Protein AF-A0A535NMM9-F1 (afdb_monomer)

Secondary structure (DSSP, 8-state):
---EE--SSTTSPBSTT--B---HHHHHHHHHHHHHH-TTSPEEEEEE---SHHHHHHHHHHHTTT--HHHHHHHH-SEEEEEE--EEEEEEETTEEEEEE-TT----HHHHHHHHHTT-EEEEEEEE-S---SS--SSPPTTPPPSS--HHHHHHHHHHHHHH--SSS-EEEEEEETTHHHHHHHHTT--HHHHHHHHHHH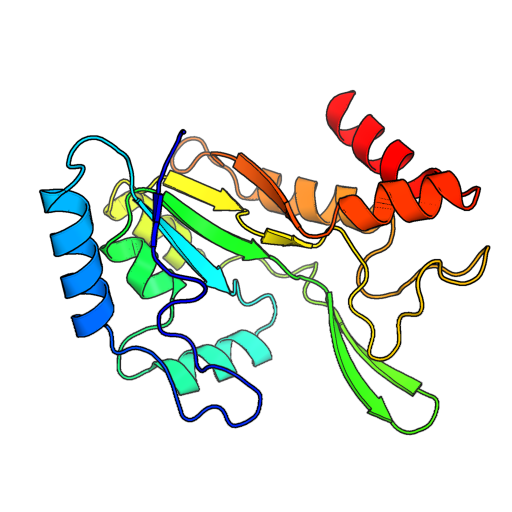-

Nearest PDB structures (foldseek):
  7ljs-assembly1_B  TM=4.467E-01  e=2.452E-01  Sus scrofa
  4jc0-assembly2_B  TM=4.535E-01  e=8.389E-01  Thermotoga maritima
  7m32-assembly2_C  TM=4.173E-01  e=4.685E-01  Sus scrofa
  3ru8-assembly1_X  TM=4.619E-01  e=1.824E+00  unclassified
  3egl-assembly2_B  TM=4.766E-01  e=3.062E+00  Corynebacterium glutamicum ATCC 13032

Radius of gyration: 17.94 Å; Cα contacts (8 Å, |Δi|>4): 343; chains: 1; bounding box: 47×32×52 Å

Structure (mmCIF, N/CA/C/O backbone):
data_AF-A0A535NMM9-F1
#
_entry.id   AF-A0A535NMM9-F1
#
loop_
_atom_site.group_PDB
_atom_site.id
_atom_site.type_symbol
_atom_site.label_atom_id
_atom_site.label_alt_id
_atom_site.label_comp_id
_atom_site.label_asym_id
_atom_site.label_entity_id
_atom_site.label_seq_id
_atom_site.pdbx_PDB_ins_code
_atom_site.Cartn_x
_atom_site.Cartn_y
_atom_site.Cartn_z
_atom_site.occupancy
_atom_site.B_iso_or_equiv
_atom_site.auth_seq_id
_atom_site.auth_comp_id
_atom_site.auth_asym_id
_atom_site.auth_atom_id
_atom_site.pdbx_PDB_model_num
ATOM 1 N N . MET A 1 1 ? 7.017 -12.827 14.470 1.00 59.56 1 MET A N 1
ATOM 2 C CA . MET A 1 1 ? 5.889 -12.348 13.639 1.00 59.56 1 MET A CA 1
ATOM 3 C C . MET A 1 1 ? 5.295 -11.112 14.290 1.00 59.56 1 MET A C 1
ATOM 5 O O . MET A 1 1 ? 5.188 -11.110 15.510 1.00 59.56 1 MET A O 1
ATOM 9 N N . VAL A 1 2 ? 4.970 -10.079 13.506 1.00 87.38 2 VAL A N 1
ATOM 10 C CA . VAL A 1 2 ? 4.556 -8.746 14.003 1.00 87.38 2 VAL A CA 1
ATOM 11 C C . VAL A 1 2 ? 3.041 -8.495 13.951 1.00 87.38 2 VAL A C 1
ATOM 13 O O . VAL A 1 2 ? 2.545 -7.694 14.737 1.00 87.38 2 VAL A O 1
ATOM 16 N N . ALA A 1 3 ? 2.311 -9.196 13.080 1.00 94.44 3 ALA A N 1
ATOM 17 C CA . ALA A 1 3 ? 0.851 -9.184 12.967 1.00 94.44 3 ALA A CA 1
ATOM 18 C C . ALA A 1 3 ? 0.383 -10.436 12.198 1.00 94.44 3 ALA A C 1
ATOM 20 O O . ALA A 1 3 ? 1.201 -11.074 11.528 1.00 94.44 3 ALA A O 1
ATOM 21 N N . TRP A 1 4 ? -0.901 -10.776 12.298 1.00 96.88 4 TRP A N 1
ATOM 22 C CA . TRP A 1 4 ? -1.598 -11.620 11.323 1.00 96.88 4 TRP A CA 1
ATOM 23 C C . TRP A 1 4 ? -2.192 -10.733 10.235 1.00 96.88 4 TRP A C 1
ATOM 25 O O . TRP A 1 4 ? -2.726 -9.682 10.566 1.00 96.88 4 TRP A O 1
ATOM 35 N N . GLN A 1 5 ? -2.127 -11.144 8.972 1.00 96.38 5 GLN A N 1
ATOM 36 C CA . GLN A 1 5 ? -2.977 -10.559 7.938 1.00 96.38 5 GLN A CA 1
ATOM 37 C C . GLN A 1 5 ? -4.249 -11.405 7.838 1.00 96.38 5 GLN A C 1
ATOM 39 O O . GLN A 1 5 ? -4.143 -12.624 7.702 1.00 96.38 5 GLN A O 1
ATOM 44 N N . LEU A 1 6 ? -5.415 -10.769 7.960 1.00 96.12 6 LEU A N 1
ATOM 45 C CA . LEU A 1 6 ? -6.715 -11.407 7.768 1.00 96.12 6 LEU A CA 1
ATOM 46 C C . LEU A 1 6 ? -7.231 -11.058 6.372 1.00 96.12 6 LEU A C 1
ATOM 48 O O . LEU A 1 6 ? -7.544 -9.895 6.112 1.00 96.12 6 LEU A O 1
ATOM 52 N N . GLU A 1 7 ? -7.311 -12.080 5.522 1.00 93.88 7 GLU A N 1
ATOM 53 C CA . GLU A 1 7 ? -7.692 -11.991 4.109 1.00 93.88 7 GLU A CA 1
ATOM 54 C C . GLU A 1 7 ? -6.829 -11.017 3.273 1.00 93.88 7 GLU A C 1
ATOM 56 O O . GLU A 1 7 ? -5.886 -10.381 3.755 1.00 93.88 7 GLU A O 1
ATOM 61 N N . HIS A 1 8 ? -7.097 -10.958 1.969 1.00 91.06 8 HIS A N 1
ATOM 62 C CA . HIS A 1 8 ? -6.517 -9.980 1.045 1.00 91.06 8 HIS A CA 1
ATOM 63 C C . HIS A 1 8 ? -7.657 -9.259 0.321 1.00 91.06 8 HIS A C 1
ATOM 65 O O . HIS A 1 8 ? -8.460 -9.920 -0.336 1.00 91.06 8 HIS A O 1
ATOM 71 N N . GLU A 1 9 ? -7.752 -7.933 0.487 1.00 89.69 9 GLU A N 1
ATOM 72 C CA . GLU A 1 9 ? -8.854 -7.109 -0.049 1.00 89.69 9 GLU A CA 1
ATOM 73 C C . GLU A 1 9 ? -10.242 -7.716 0.263 1.00 89.69 9 GLU A C 1
ATOM 75 O O . GLU A 1 9 ? -11.096 -7.895 -0.607 1.00 89.69 9 GLU A O 1
ATOM 80 N N . ALA A 1 10 ? -10.446 -8.065 1.539 1.00 88.62 10 ALA A N 1
ATOM 81 C CA . ALA A 1 10 ? -11.418 -9.058 2.002 1.00 88.62 10 ALA A CA 1
ATOM 82 C C . ALA A 1 10 ? -12.841 -8.945 1.421 1.00 88.62 10 ALA A C 1
ATOM 84 O O . ALA A 1 10 ? -13.477 -9.959 1.139 1.00 88.62 10 ALA A O 1
ATOM 85 N N . VAL A 1 11 ? -13.371 -7.729 1.258 1.00 91.81 11 VAL A N 1
ATOM 86 C CA . VAL A 1 11 ? -14.765 -7.509 0.823 1.00 91.81 11 VAL A CA 1
ATOM 87 C C . VAL A 1 11 ? -14.877 -6.893 -0.570 1.00 91.81 11 VAL A C 1
ATOM 89 O O . VAL A 1 11 ? -15.996 -6.643 -1.038 1.00 91.81 11 VAL A O 1
ATOM 92 N N . ASP A 1 12 ? -13.752 -6.642 -1.240 1.00 88.62 12 ASP A N 1
ATOM 93 C CA . ASP A 1 12 ? -13.753 -6.116 -2.598 1.00 88.62 12 ASP A CA 1
ATOM 94 C C . ASP A 1 12 ? -14.074 -7.237 -3.616 1.00 88.62 12 ASP A C 1
ATOM 96 O O . ASP A 1 12 ? -13.813 -8.418 -3.373 1.00 88.62 12 ASP A O 1
ATOM 100 N N . PRO A 1 13 ? -14.718 -6.923 -4.758 1.00 82.25 13 PRO A N 1
ATOM 101 C CA . PRO A 1 13 ? -15.084 -7.936 -5.749 1.00 82.25 13 PRO A CA 1
ATOM 102 C C . PRO A 1 13 ? -13.877 -8.648 -6.371 1.00 82.25 13 PRO A C 1
ATOM 104 O O . PRO A 1 13 ? -13.058 -8.016 -7.039 1.00 82.25 13 PRO A O 1
ATOM 107 N N . LEU A 1 14 ? -13.846 -9.979 -6.262 1.00 64.81 14 LEU A N 1
ATOM 108 C CA . LEU A 1 14 ? -12.801 -10.828 -6.830 1.00 64.81 14 LEU A CA 1
ATOM 109 C C . LEU A 1 14 ? -12.939 -10.960 -8.355 1.00 64.81 14 LEU A C 1
ATOM 111 O O . LEU A 1 14 ? -14.017 -11.254 -8.881 1.00 64.81 14 LEU A O 1
ATOM 115 N N . GLY A 1 15 ? -11.811 -10.827 -9.059 1.00 55.97 15 GLY A N 1
ATOM 116 C CA . GLY A 1 15 ? -11.670 -11.177 -10.476 1.00 55.97 15 GLY A CA 1
ATOM 117 C C . GLY A 1 15 ? -12.471 -10.308 -11.455 1.00 55.97 15 GLY A C 1
ATOM 118 O O . GLY A 1 15 ? -13.291 -9.481 -11.077 1.00 55.97 15 GLY A O 1
ATOM 119 N N . PHE A 1 16 ? -12.240 -10.508 -12.757 1.00 47.84 16 PHE A N 1
ATOM 120 C CA . PHE A 1 16 ? -12.873 -9.731 -13.840 1.00 47.84 16 PHE A CA 1
ATOM 121 C C . PHE A 1 16 ? -14.404 -9.904 -13.919 1.00 47.84 16 PHE A C 1
ATOM 123 O O . PHE A 1 16 ? -15.094 -9.051 -14.475 1.00 47.84 16 PHE A O 1
ATOM 130 N N . GLU A 1 17 ? -14.936 -11.000 -13.366 1.00 54.31 17 GLU A N 1
ATOM 131 C CA . GLU A 1 17 ? -16.373 -11.307 -13.340 1.00 54.31 17 GLU A CA 1
ATOM 132 C C . GLU A 1 17 ? -17.124 -10.576 -12.205 1.00 54.31 17 GLU A C 1
ATOM 134 O O . GLU A 1 17 ? -18.355 -10.555 -12.211 1.00 54.31 17 GLU A O 1
ATOM 139 N N . HIS A 1 18 ? -16.396 -9.942 -11.267 1.00 60.62 18 HIS A N 1
ATOM 140 C CA . HIS A 1 18 ? -16.847 -8.941 -10.280 1.00 60.62 18 HIS A CA 1
ATOM 141 C C . HIS A 1 18 ? -18.163 -9.231 -9.523 1.00 60.62 18 HIS A C 1
ATOM 143 O O . HIS A 1 18 ? -18.846 -8.300 -9.092 1.00 60.62 18 HIS A O 1
ATOM 149 N N . SER A 1 19 ? -18.538 -10.498 -9.351 1.00 66.88 19 SER A N 1
ATOM 150 C CA . SER A 1 19 ? -19.810 -10.896 -8.723 1.00 66.88 19 SER A CA 1
ATOM 151 C C . SER A 1 19 ? -19.639 -11.656 -7.408 1.00 66.88 19 SER A C 1
ATOM 153 O O . SER A 1 19 ? -20.608 -11.800 -6.666 1.00 66.88 19 SER A O 1
ATOM 155 N N . TRP A 1 20 ? -18.419 -12.098 -7.093 1.00 77.69 20 TRP A N 1
ATOM 156 C CA . TRP A 1 20 ? -18.103 -12.869 -5.894 1.00 77.69 20 TRP A CA 1
ATOM 157 C C . TRP A 1 20 ? -17.186 -12.046 -4.991 1.00 77.69 20 TRP A C 1
ATOM 159 O O . TRP A 1 20 ? -16.189 -11.490 -5.446 1.00 77.69 20 TRP A O 1
ATOM 169 N N . ARG A 1 21 ? -17.550 -11.950 -3.715 1.00 88.00 21 ARG A N 1
ATOM 170 C CA . ARG A 1 21 ? -16.784 -11.293 -2.649 1.00 88.00 21 ARG A CA 1
ATOM 171 C C . ARG A 1 21 ? -17.194 -11.890 -1.315 1.00 88.00 21 ARG A C 1
ATOM 173 O O . ARG A 1 21 ? -18.299 -12.434 -1.213 1.00 88.00 21 ARG A O 1
ATOM 180 N N . LEU A 1 22 ? -16.345 -11.761 -0.303 1.00 91.50 22 LEU A N 1
ATOM 181 C CA . LEU A 1 22 ? -16.736 -12.146 1.045 1.00 91.50 22 LEU A CA 1
ATOM 182 C C . LEU A 1 22 ? -17.750 -11.136 1.591 1.00 91.50 22 LEU A C 1
ATOM 184 O O . LEU A 1 22 ? -17.718 -9.936 1.293 1.00 91.50 22 LEU A O 1
ATOM 188 N N . GLY A 1 23 ? -18.693 -11.652 2.374 1.00 93.12 23 GLY A N 1
ATOM 189 C CA . GLY A 1 23 ? -19.573 -10.814 3.172 1.00 93.12 23 GLY A CA 1
ATOM 190 C C . GLY A 1 23 ? -18.813 -10.280 4.379 1.00 93.12 23 GLY A C 1
ATOM 191 O O . GLY A 1 23 ? -18.020 -11.003 4.980 1.00 93.12 23 GLY A O 1
ATOM 192 N N . ARG A 1 24 ? -19.091 -9.042 4.775 1.00 95.12 24 ARG A N 1
ATOM 193 C CA . ARG A 1 24 ? -18.531 -8.450 5.994 1.00 95.12 24 ARG A CA 1
ATOM 194 C C . ARG A 1 24 ? -18.718 -9.348 7.226 1.00 95.12 24 ARG A C 1
ATOM 196 O O . ARG A 1 24 ? -17.766 -9.542 7.972 1.00 95.12 24 ARG A O 1
ATOM 203 N N . ASP A 1 25 ? -19.896 -9.949 7.391 1.00 95.94 25 ASP A N 1
ATOM 204 C CA . ASP A 1 25 ? -20.202 -10.845 8.518 1.00 95.94 25 ASP A CA 1
ATOM 205 C C . ASP A 1 25 ? -19.266 -12.066 8.569 1.00 95.94 25 ASP A C 1
ATOM 207 O O . ASP A 1 25 ? -18.915 -12.550 9.646 1.00 95.94 25 ASP A O 1
ATOM 211 N N . PHE A 1 26 ? -18.826 -12.557 7.404 1.00 96.19 26 PHE A N 1
ATOM 212 C CA . PHE A 1 26 ? -17.849 -13.643 7.328 1.00 96.19 26 PHE A CA 1
ATOM 213 C C . PHE A 1 26 ? -16.483 -13.184 7.847 1.00 96.19 26 PHE A C 1
ATOM 215 O O . PHE A 1 26 ? -15.902 -13.857 8.695 1.00 96.19 26 PHE A O 1
ATOM 222 N N . VAL A 1 27 ? -16.013 -12.012 7.408 1.00 96.69 27 VAL A N 1
ATOM 223 C CA . VAL A 1 27 ? -14.742 -11.419 7.863 1.00 96.69 27 VAL A CA 1
ATOM 224 C C . VAL A 1 27 ? -14.771 -11.141 9.371 1.00 96.69 27 VAL A C 1
ATOM 226 O O . VAL A 1 27 ? -13.793 -11.388 10.073 1.00 96.69 27 VAL A O 1
ATOM 229 N N . GLU A 1 28 ? -15.904 -10.681 9.906 1.00 97.69 28 GLU A N 1
ATOM 230 C CA . GLU A 1 28 ? -16.090 -10.492 11.351 1.00 97.69 28 GLU A CA 1
ATOM 231 C C . GLU A 1 28 ? -16.025 -11.822 12.121 1.00 97.69 28 GLU A C 1
ATOM 233 O O . GLU A 1 28 ? -15.370 -11.900 13.163 1.00 97.69 28 GLU A O 1
ATOM 238 N N . SER A 1 29 ? -16.645 -12.884 11.594 1.00 98.12 29 SER A N 1
ATOM 239 C CA . SER A 1 29 ? -16.581 -14.230 12.179 1.00 98.12 29 SER A CA 1
ATOM 240 C C . SER A 1 29 ? -15.166 -14.815 12.146 1.00 98.12 29 SER A C 1
ATOM 242 O O . SER A 1 29 ? -14.735 -15.472 13.099 1.00 98.12 29 SER A O 1
ATOM 244 N N . GLU A 1 30 ? -14.434 -14.595 11.058 1.00 97.88 30 GLU A N 1
ATOM 245 C CA . GLU A 1 30 ? -13.054 -15.049 10.923 1.00 97.88 30 GLU A CA 1
ATOM 246 C C . GLU A 1 30 ? -12.136 -14.297 11.894 1.00 97.88 30 GLU A C 1
ATOM 248 O O . GLU A 1 30 ? -11.358 -14.916 12.621 1.00 97.88 30 GLU A O 1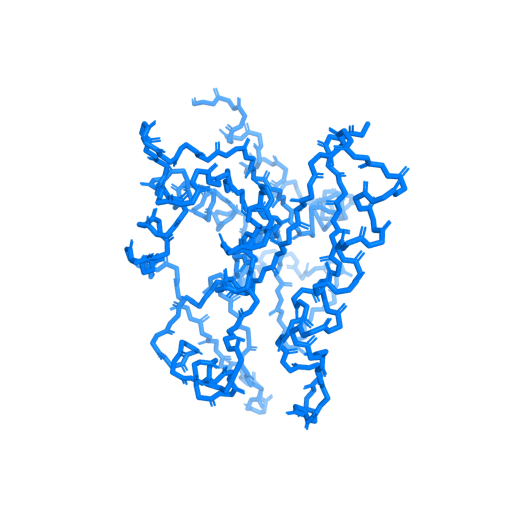
ATOM 253 N N . LEU A 1 31 ? -12.300 -12.975 12.003 1.00 97.94 31 LEU A N 1
ATOM 254 C CA . LEU A 1 31 ? -11.583 -12.155 12.975 1.00 97.94 31 LEU A CA 1
ATOM 255 C C . LEU A 1 31 ? -11.841 -12.614 14.412 1.00 97.94 31 LEU A C 1
ATOM 257 O O . LEU A 1 31 ? -10.904 -12.684 15.208 1.00 97.94 31 LEU A O 1
ATOM 261 N N . ALA A 1 32 ? -13.097 -12.907 14.757 1.00 98.12 32 ALA A N 1
ATOM 262 C CA . ALA A 1 32 ? -13.451 -13.420 16.077 1.00 98.12 32 ALA A CA 1
ATOM 263 C C . ALA A 1 32 ? -12.724 -14.742 16.358 1.00 98.12 32 ALA A C 1
ATOM 265 O O . ALA A 1 32 ? -12.058 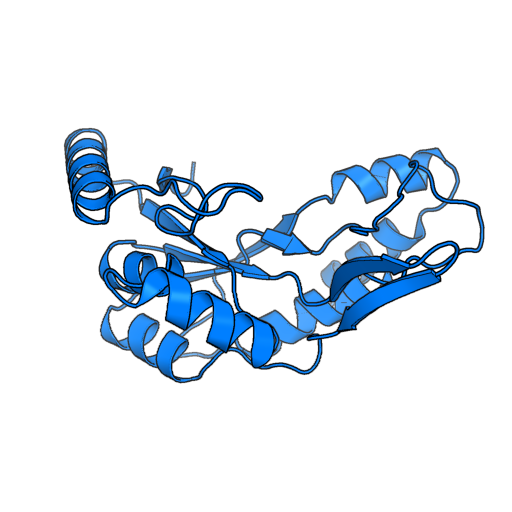-14.875 17.381 1.00 98.12 32 ALA A O 1
ATOM 266 N N . THR A 1 33 ? -12.749 -15.666 15.395 1.00 98.12 33 THR A N 1
ATOM 267 C CA . THR A 1 33 ? -12.055 -16.959 15.497 1.00 98.12 33 THR A CA 1
ATOM 268 C C . THR A 1 33 ? -10.543 -16.780 15.662 1.00 98.12 33 THR A C 1
ATOM 270 O O . THR A 1 33 ? -9.920 -17.432 16.503 1.00 98.12 33 THR A O 1
ATOM 273 N N . LEU A 1 34 ? -9.940 -15.871 14.891 1.00 97.19 34 LEU A N 1
ATOM 274 C CA . LEU A 1 34 ? -8.518 -15.559 14.983 1.00 97.19 34 LEU A CA 1
ATOM 275 C C . LEU A 1 34 ? -8.158 -14.988 16.360 1.00 97.19 34 LEU A C 1
ATOM 277 O O . LEU A 1 34 ? -7.163 -15.406 16.950 1.00 97.19 34 LEU A O 1
ATOM 281 N N . ARG A 1 35 ? -8.973 -14.069 16.891 1.00 97.38 35 ARG A N 1
ATOM 282 C CA . ARG A 1 35 ? -8.771 -13.468 18.219 1.00 97.38 35 ARG A CA 1
ATOM 283 C C . ARG A 1 35 ? -8.951 -14.471 19.353 1.00 97.38 35 ARG A C 1
ATOM 285 O O . ARG A 1 35 ? -8.229 -14.375 20.340 1.00 97.38 35 ARG A O 1
ATOM 292 N N . ASP A 1 36 ? -9.841 -15.446 19.205 1.00 98.00 36 ASP A N 1
ATOM 293 C CA . ASP A 1 36 ? -9.984 -16.537 20.174 1.00 98.00 36 ASP A CA 1
ATOM 294 C C . ASP A 1 36 ? -8.742 -17.443 20.189 1.00 98.00 36 ASP A C 1
ATOM 296 O O . ASP A 1 36 ? -8.318 -17.918 21.243 1.00 98.00 36 ASP A O 1
ATOM 300 N N . CYS A 1 37 ? -8.128 -17.658 19.022 1.00 97.44 37 CYS A N 1
ATOM 301 C CA . CYS A 1 37 ? -6.946 -18.507 18.877 1.00 97.44 37 CYS A CA 1
ATOM 302 C C . CYS A 1 37 ? -5.633 -17.801 19.265 1.00 97.44 37 CYS A C 1
ATOM 304 O O . CYS A 1 37 ? -4.726 -18.437 19.805 1.00 97.44 37 CYS A O 1
ATOM 306 N N . ASP A 1 38 ? -5.504 -16.503 18.983 1.00 97.06 38 ASP A N 1
ATOM 307 C CA . ASP A 1 38 ? -4.322 -15.690 19.289 1.00 97.06 38 ASP A CA 1
ATOM 308 C C . ASP A 1 38 ? -4.730 -14.254 19.674 1.00 97.06 38 ASP A C 1
ATOM 310 O O . ASP A 1 38 ? -4.627 -13.331 18.862 1.00 97.06 38 ASP A O 1
ATOM 314 N N . PRO A 1 39 ? -5.163 -14.028 20.928 1.00 95.06 39 PRO A N 1
ATOM 315 C CA . PRO A 1 39 ? -5.701 -12.736 21.367 1.00 95.06 39 PRO A CA 1
ATOM 316 C C . PRO A 1 39 ? -4.642 -11.633 21.475 1.00 95.06 39 PRO A C 1
ATOM 318 O O . PRO A 1 39 ? -4.971 -10.465 21.675 1.00 95.06 39 PRO A O 1
ATOM 321 N N . SER A 1 40 ? -3.359 -11.997 21.417 1.00 94.81 40 SER A N 1
ATOM 322 C CA . SER A 1 40 ? -2.248 -11.086 21.699 1.00 94.81 40 SER A CA 1
ATOM 323 C C . SER A 1 40 ? -1.652 -10.445 20.450 1.00 94.81 40 SER A C 1
ATOM 325 O O . SER A 1 40 ? -1.068 -9.360 20.531 1.00 94.81 40 SER A O 1
ATOM 327 N N . ARG A 1 41 ? -1.750 -11.119 19.297 1.00 96.19 41 ARG A N 1
ATOM 328 C CA . ARG A 1 41 ? -1.120 -10.658 18.062 1.00 96.19 41 ARG A CA 1
ATOM 329 C C . ARG A 1 41 ? -2.047 -9.680 17.331 1.00 96.19 41 ARG A C 1
ATOM 331 O O . ARG A 1 41 ? -3.202 -10.023 17.098 1.00 96.19 41 ARG A O 1
ATOM 338 N N . PRO A 1 42 ? -1.550 -8.498 16.912 1.00 96.88 42 PRO A N 1
ATOM 339 C CA . PRO A 1 42 ? -2.346 -7.563 16.124 1.00 96.88 42 PRO A CA 1
ATOM 340 C C . PRO A 1 42 ? -2.830 -8.185 14.817 1.00 96.88 42 PRO A C 1
ATOM 342 O O . PRO A 1 42 ? -2.093 -8.950 14.187 1.00 96.88 42 PRO A O 1
ATOM 345 N N . VAL A 1 43 ? -4.017 -7.781 14.380 1.00 97.94 43 VAL A N 1
ATOM 346 C CA . VAL A 1 43 ? -4.572 -8.152 13.079 1.00 97.94 43 VAL A CA 1
ATOM 347 C C . VAL A 1 43 ? -4.461 -6.978 12.112 1.00 97.94 43 VAL A C 1
ATOM 349 O O . VAL A 1 43 ? -4.848 -5.850 12.421 1.00 97.94 43 VAL A O 1
ATOM 352 N N . MET A 1 44 ? -3.908 -7.250 10.937 1.00 97.81 44 MET A N 1
ATOM 353 C CA . MET A 1 44 ? -3.837 -6.353 9.798 1.00 97.81 44 MET A CA 1
ATOM 354 C C . MET A 1 44 ? -4.880 -6.777 8.766 1.00 97.81 44 MET A C 1
ATOM 356 O O . MET A 1 44 ? -5.033 -7.967 8.502 1.00 97.81 44 MET A O 1
ATOM 360 N N . MET A 1 45 ? -5.587 -5.810 8.194 1.00 98.12 45 MET A N 1
ATOM 361 C CA . MET A 1 45 ? -6.430 -6.012 7.013 1.00 98.12 45 MET A CA 1
ATOM 362 C C . MET A 1 45 ? -6.041 -4.968 5.977 1.00 98.12 45 MET A C 1
ATOM 364 O O . MET A 1 45 ? -5.816 -3.808 6.343 1.00 98.12 45 MET A O 1
ATOM 368 N N . ASN A 1 46 ? -5.956 -5.368 4.713 1.00 97.19 46 ASN A N 1
ATOM 369 C CA . ASN A 1 46 ? -5.594 -4.485 3.613 1.00 97.19 46 ASN A CA 1
ATOM 370 C C . ASN A 1 46 ? -6.769 -4.205 2.670 1.00 97.19 46 ASN A C 1
ATOM 372 O O . ASN A 1 46 ? -7.801 -4.878 2.696 1.00 97.19 46 ASN A O 1
ATOM 376 N N . GLY A 1 47 ? -6.602 -3.171 1.854 1.00 94.69 47 GLY A N 1
ATOM 377 C CA . GLY A 1 47 ? -7.537 -2.831 0.799 1.00 94.69 47 GLY A CA 1
ATOM 378 C C . GLY A 1 47 ? -6.931 -1.878 -0.220 1.00 94.69 47 GLY A C 1
ATOM 379 O O . GLY A 1 47 ? -6.030 -1.084 0.090 1.00 94.69 47 GLY A O 1
ATOM 380 N N . PHE A 1 48 ? -7.503 -1.905 -1.422 1.00 92.25 48 PHE A N 1
ATOM 381 C CA . PHE A 1 48 ? -7.093 -1.036 -2.511 1.00 92.25 48 PHE A CA 1
ATOM 382 C C . PHE A 1 48 ? -7.311 0.440 -2.173 1.00 92.25 48 PHE A C 1
ATOM 384 O O . PHE A 1 48 ? -8.439 0.873 -1.914 1.00 92.25 48 PHE A O 1
ATOM 391 N N . LEU A 1 49 ? -6.238 1.236 -2.232 1.00 93.06 49 LEU A N 1
ATOM 392 C CA . LEU A 1 49 ? -6.308 2.688 -2.100 1.00 93.06 49 LEU A CA 1
ATOM 393 C C . LEU A 1 49 ? -6.632 3.317 -3.467 1.00 93.06 49 LEU A C 1
ATOM 395 O O . LEU A 1 49 ? -5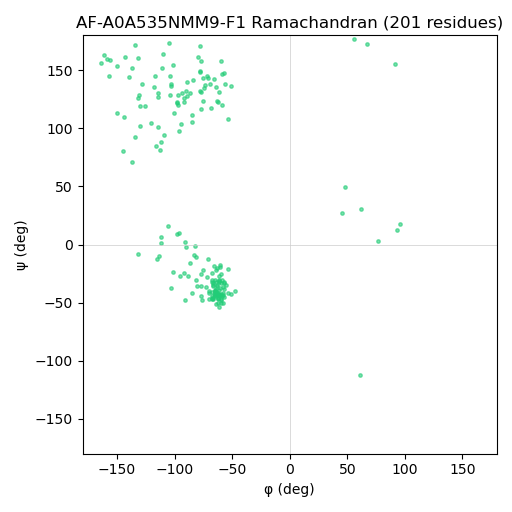.773 3.328 -4.354 1.00 93.06 49 LEU A O 1
ATOM 399 N N . PRO A 1 50 ? -7.823 3.912 -3.667 1.00 87.88 50 PRO A N 1
ATOM 400 C CA . PRO A 1 50 ? -8.168 4.507 -4.949 1.00 87.88 50 PRO A CA 1
ATOM 401 C C . PRO A 1 50 ? -7.318 5.751 -5.238 1.00 87.88 50 PRO A C 1
ATOM 403 O O . PRO A 1 50 ? -7.415 6.774 -4.561 1.00 87.88 50 PRO A O 1
ATOM 406 N N . THR A 1 51 ? -6.520 5.689 -6.304 1.00 86.56 51 THR A N 1
ATOM 407 C CA . THR A 1 51 ? -5.615 6.768 -6.744 1.00 86.56 51 THR A CA 1
ATOM 408 C C . THR A 1 51 ? -6.195 7.627 -7.874 1.00 86.56 51 THR A C 1
ATOM 410 O O . THR A 1 51 ? -5.514 8.468 -8.450 1.00 86.56 51 THR A O 1
ATOM 413 N N . SER A 1 52 ? -7.477 7.464 -8.212 1.00 81.06 52 SER A N 1
ATOM 414 C CA . SER A 1 52 ? -8.182 8.356 -9.141 1.00 81.06 52 SER A CA 1
ATOM 415 C C . SER A 1 52 ? -9.669 8.435 -8.815 1.00 81.06 52 SER A C 1
ATOM 417 O O . SER A 1 52 ? -10.247 7.481 -8.294 1.00 81.06 52 SER A O 1
ATOM 419 N N . SER A 1 53 ? -10.320 9.546 -9.175 1.00 80.44 53 SER A N 1
ATOM 420 C CA . SER A 1 53 ? -11.758 9.733 -8.935 1.00 80.44 53 SER A CA 1
ATOM 421 C C . SER A 1 53 ? -12.625 8.693 -9.649 1.00 80.44 53 SER A C 1
ATOM 423 O O . SER A 1 53 ? -13.668 8.310 -9.131 1.00 80.44 53 SER A O 1
ATOM 425 N N . LEU A 1 54 ? -12.195 8.208 -10.820 1.00 79.56 54 LEU A N 1
ATOM 426 C CA . LEU A 1 54 ? -12.901 7.150 -11.549 1.00 79.56 54 LEU A CA 1
ATOM 427 C C . LEU A 1 54 ? -12.833 5.815 -10.805 1.00 79.56 54 LEU A C 1
ATOM 429 O O . LEU A 1 54 ? -13.854 5.145 -10.655 1.00 79.56 54 LEU A O 1
ATOM 433 N N . VAL A 1 55 ? -11.644 5.448 -10.318 1.00 80.81 55 VAL A N 1
ATOM 434 C CA . VAL A 1 55 ? -11.457 4.218 -9.539 1.00 80.81 55 VAL A CA 1
ATOM 435 C C . VAL A 1 55 ? -12.220 4.309 -8.223 1.00 80.81 55 VAL A C 1
ATOM 437 O O . VAL A 1 55 ? -12.952 3.382 -7.896 1.00 80.81 55 VAL A O 1
ATOM 440 N N . GLN A 1 56 ? -12.152 5.453 -7.538 1.00 84.69 56 GLN A N 1
ATOM 441 C CA . GLN A 1 56 ? -12.908 5.697 -6.314 1.00 84.69 56 GLN A CA 1
ATOM 442 C C . GLN A 1 56 ? -14.417 5.550 -6.538 1.00 84.69 56 GLN A C 1
ATOM 444 O O . GLN A 1 56 ? -15.071 4.811 -5.812 1.00 84.69 56 GLN A O 1
ATOM 449 N N . LEU A 1 57 ? -14.974 6.202 -7.565 1.00 85.50 57 LEU A N 1
ATOM 450 C CA . LEU A 1 57 ? -16.403 6.114 -7.876 1.00 85.50 57 LEU A CA 1
ATOM 451 C C . LEU A 1 57 ? -16.824 4.673 -8.194 1.00 85.50 57 LEU A C 1
ATOM 453 O O . LEU A 1 57 ? -17.863 4.214 -7.719 1.00 85.50 57 LEU A O 1
ATOM 457 N N . SER A 1 58 ? -16.018 3.960 -8.983 1.00 84.19 58 SER A N 1
ATOM 458 C CA . SER A 1 58 ? -16.268 2.558 -9.321 1.00 84.19 58 SER A CA 1
ATOM 459 C C . SER A 1 58 ? -16.241 1.665 -8.080 1.00 84.19 58 SER A C 1
ATOM 461 O O . SER A 1 58 ? -17.148 0.852 -7.902 1.00 84.19 58 SER A O 1
ATOM 463 N N . GLN A 1 59 ? -15.234 1.822 -7.217 1.00 85.62 59 GLN A N 1
ATOM 464 C CA . GLN A 1 59 ? -15.104 1.070 -5.969 1.00 85.62 59 GLN A CA 1
ATOM 465 C C . GLN A 1 59 ? -16.297 1.353 -5.056 1.00 85.62 59 GLN A C 1
ATOM 467 O O . GLN A 1 59 ? -17.037 0.429 -4.734 1.00 85.62 59 GLN A O 1
ATOM 472 N N . SER A 1 60 ? -16.581 2.629 -4.767 1.00 86.31 60 SER A N 1
ATOM 473 C CA . SER A 1 60 ? -17.709 3.030 -3.922 1.00 86.31 60 SER A CA 1
ATOM 474 C C . SER A 1 60 ? -19.052 2.526 -4.446 1.00 86.31 60 SER A C 1
ATOM 476 O O . SER A 1 60 ? -19.899 2.124 -3.658 1.00 86.31 60 SER A O 1
ATOM 478 N N . TRP A 1 61 ? -19.275 2.512 -5.765 1.00 86.44 61 TRP A N 1
ATOM 479 C CA . TRP A 1 61 ? -20.504 1.954 -6.335 1.00 86.44 61 TRP A CA 1
ATOM 480 C C . TRP A 1 61 ? -20.625 0.445 -6.097 1.00 86.44 61 TRP A C 1
ATOM 482 O O . TRP A 1 61 ? -21.703 -0.041 -5.750 1.00 86.44 61 TRP A O 1
ATOM 492 N N . ARG A 1 62 ? -19.527 -0.292 -6.292 1.00 85.62 62 ARG A N 1
ATOM 493 C CA . ARG A 1 62 ? -19.486 -1.756 -6.170 1.00 85.62 62 ARG A CA 1
ATOM 494 C C . ARG A 1 62 ? -19.592 -2.234 -4.727 1.00 85.62 62 ARG A C 1
ATOM 496 O O . ARG A 1 62 ? -20.087 -3.331 -4.502 1.00 85.62 62 ARG A O 1
ATOM 503 N N . THR A 1 63 ? -19.154 -1.421 -3.773 1.00 88.12 63 THR A N 1
ATOM 504 C CA . THR A 1 63 ? -19.089 -1.791 -2.355 1.00 88.12 63 THR A CA 1
ATOM 505 C C . THR A 1 63 ? -20.087 -1.032 -1.480 1.00 88.12 63 THR A C 1
ATOM 507 O O . THR A 1 63 ? -20.090 -1.204 -0.265 1.00 88.12 63 THR A O 1
ATOM 510 N N . ARG A 1 64 ? -20.984 -0.227 -2.072 1.00 88.00 64 ARG A N 1
ATOM 511 C CA . ARG A 1 64 ? -21.937 0.656 -1.363 1.00 88.00 64 ARG A CA 1
ATOM 512 C C . ARG A 1 64 ? -22.822 -0.013 -0.310 1.00 88.00 64 ARG A C 1
ATOM 514 O O . ARG A 1 64 ? -23.429 0.683 0.493 1.00 88.00 64 ARG A O 1
ATOM 521 N N . ASP A 1 65 ? -22.995 -1.323 -0.381 1.00 89.19 65 ASP A N 1
ATOM 522 C CA . ASP A 1 65 ? -23.908 -2.078 0.467 1.00 89.19 65 ASP A CA 1
ATOM 523 C C . ASP A 1 65 ? -23.259 -2.622 1.749 1.00 89.19 65 ASP A C 1
ATOM 525 O O . ASP A 1 65 ? -23.974 -2.798 2.730 1.00 89.19 65 ASP A O 1
ATOM 529 N N . GLN A 1 66 ? -21.935 -2.831 1.773 1.00 90.75 66 GLN A N 1
ATOM 530 C CA . GLN A 1 66 ? -21.208 -3.297 2.970 1.00 90.75 66 GLN A CA 1
ATOM 531 C C . GLN A 1 66 ? -19.937 -2.496 3.318 1.00 90.75 66 GLN A C 1
ATOM 533 O O . GLN A 1 66 ? -19.376 -2.680 4.399 1.00 90.75 66 GLN A O 1
ATOM 538 N N . GLY A 1 67 ? -19.516 -1.575 2.446 1.00 91.19 67 GLY A N 1
ATOM 539 C CA . GLY A 1 67 ? -18.229 -0.877 2.510 1.00 91.19 67 GLY A CA 1
ATOM 540 C C . GLY A 1 67 ? -17.134 -1.596 1.713 1.00 91.19 67 GLY A C 1
ATOM 541 O O . GLY A 1 67 ? -17.229 -2.797 1.465 1.00 91.19 67 GLY A O 1
ATOM 542 N N . ASP A 1 68 ? -16.117 -0.847 1.275 1.00 92.81 68 ASP A N 1
ATOM 543 C CA . ASP A 1 68 ? -14.891 -1.419 0.696 1.00 92.81 68 ASP A CA 1
ATOM 544 C C . ASP A 1 68 ? -13.953 -1.967 1.783 1.00 92.81 68 ASP A C 1
ATOM 546 O O . ASP A 1 68 ? -14.168 -1.758 2.984 1.00 92.81 68 ASP A O 1
ATOM 550 N N . SER A 1 69 ? -12.902 -2.675 1.365 1.00 94.75 69 SER A N 1
ATOM 551 C CA . SER A 1 69 ? -11.972 -3.321 2.299 1.00 94.75 69 SER A CA 1
ATOM 552 C C . SER A 1 69 ? -11.256 -2.334 3.216 1.00 94.75 69 SER A C 1
ATOM 554 O O . SER A 1 69 ? -11.022 -2.658 4.378 1.00 94.75 69 SER A O 1
ATOM 556 N N . LEU A 1 70 ? -10.981 -1.104 2.767 1.00 95.00 70 LEU A N 1
ATOM 557 C CA . LEU A 1 70 ? -10.381 -0.075 3.623 1.00 95.00 70 LEU A CA 1
ATOM 558 C C . LEU A 1 70 ? -11.357 0.425 4.693 1.00 95.00 70 LEU A C 1
ATOM 560 O O . LEU A 1 70 ? -10.958 0.621 5.844 1.00 95.00 70 LEU A O 1
ATOM 564 N N . ALA A 1 71 ? -12.633 0.605 4.347 1.00 93.94 71 ALA A N 1
ATOM 565 C CA . ALA A 1 71 ? -13.672 0.977 5.300 1.00 93.94 71 ALA A CA 1
ATOM 566 C C . ALA A 1 71 ? -13.896 -0.120 6.353 1.00 93.94 71 ALA A C 1
ATOM 568 O O . ALA A 1 71 ? -14.026 0.187 7.541 1.00 93.94 71 ALA A O 1
ATOM 569 N N . VAL A 1 72 ? -13.901 -1.390 5.939 1.00 95.25 72 VAL A N 1
ATOM 570 C CA . VAL A 1 72 ? -14.006 -2.539 6.853 1.00 95.25 72 VAL A CA 1
ATOM 571 C C . VAL A 1 72 ? -12.762 -2.645 7.740 1.00 95.25 72 VAL A C 1
ATOM 573 O O . VAL A 1 72 ? -12.886 -2.735 8.964 1.00 95.25 72 VAL A O 1
ATOM 576 N N . ALA A 1 73 ? -11.563 -2.537 7.165 1.00 96.69 73 ALA A N 1
ATOM 577 C CA . ALA A 1 73 ? -10.304 -2.584 7.901 1.00 96.69 73 ALA A CA 1
ATOM 578 C C . ALA A 1 73 ? -10.203 -1.474 8.959 1.00 96.69 73 ALA A C 1
ATOM 580 O O . ALA A 1 73 ? -9.818 -1.747 10.095 1.00 96.69 73 ALA A O 1
ATOM 581 N N . ALA A 1 74 ? -10.605 -0.239 8.634 1.00 95.38 74 ALA A N 1
ATOM 582 C CA . ALA A 1 74 ? -10.603 0.876 9.585 1.00 95.38 74 ALA A CA 1
ATOM 583 C C . ALA A 1 74 ? -11.467 0.605 10.831 1.00 95.38 74 ALA A C 1
ATOM 585 O O . ALA A 1 74 ? -11.146 1.075 11.927 1.00 95.38 74 ALA A O 1
ATOM 586 N N . GLN A 1 75 ? -12.534 -0.182 10.680 1.00 95.12 75 GLN A N 1
ATOM 587 C CA . GLN A 1 75 ? -13.429 -0.540 11.777 1.00 95.12 75 GLN A CA 1
ATOM 588 C C . GLN A 1 75 ? -12.920 -1.743 12.575 1.00 95.12 75 GLN A C 1
ATOM 590 O O . GLN A 1 75 ? -12.995 -1.727 13.805 1.00 95.12 75 GLN A O 1
ATOM 595 N N . LEU A 1 76 ? -12.392 -2.769 11.903 1.00 96.19 76 LEU A N 1
ATOM 596 C CA . LEU A 1 76 ? -12.157 -4.084 12.509 1.00 96.19 76 LEU A CA 1
ATOM 597 C C . LEU A 1 76 ? -10.695 -4.370 12.880 1.00 96.19 76 LEU A C 1
ATOM 599 O O . LEU A 1 76 ? -10.441 -5.006 13.912 1.00 96.19 76 LEU A O 1
ATOM 603 N N . ALA A 1 77 ? -9.747 -3.920 12.056 1.00 97.12 77 ALA A N 1
ATOM 604 C CA . ALA A 1 77 ? -8.335 -4.268 12.173 1.00 97.12 77 ALA A CA 1
ATOM 605 C C . ALA A 1 77 ? -7.614 -3.445 13.248 1.00 97.12 77 ALA A C 1
ATOM 607 O O . ALA A 1 77 ? -8.060 -2.372 13.641 1.00 97.12 77 ALA A O 1
ATOM 608 N N . ASP A 1 78 ? -6.454 -3.917 13.697 1.00 97.44 78 ASP A N 1
ATOM 609 C CA . ASP A 1 78 ? -5.530 -3.144 14.536 1.00 97.44 78 ASP A CA 1
ATOM 610 C C . ASP A 1 78 ? -4.551 -2.318 13.682 1.00 97.44 78 ASP A C 1
ATOM 612 O O . ASP A 1 78 ? -4.044 -1.273 14.113 1.00 97.44 78 ASP A O 1
ATOM 616 N N . ILE A 1 79 ? -4.280 -2.799 12.464 1.00 97.88 79 ILE A N 1
ATOM 617 C CA . ILE A 1 79 ? -3.449 -2.153 11.448 1.00 97.88 79 ILE A CA 1
ATOM 618 C C . ILE A 1 79 ? -4.209 -2.159 10.119 1.00 97.88 79 ILE A C 1
ATOM 620 O O . ILE A 1 79 ? -4.641 -3.210 9.659 1.00 97.88 79 ILE A O 1
ATOM 624 N N . VAL A 1 80 ? -4.332 -1.003 9.475 1.00 98.06 80 VAL A N 1
ATOM 625 C CA . VAL A 1 80 ? -4.906 -0.901 8.128 1.00 98.06 80 VAL A CA 1
ATOM 626 C C . VAL A 1 80 ? -3.786 -0.870 7.093 1.00 98.06 80 VAL A C 1
ATOM 628 O O . VAL A 1 80 ? -2.918 0.006 7.131 1.00 98.06 80 VAL A O 1
ATOM 631 N N . GLY A 1 81 ? -3.785 -1.846 6.191 1.00 97.62 81 GLY A N 1
ATOM 632 C CA . GLY A 1 81 ? -2.872 -1.937 5.059 1.00 97.62 81 GLY A CA 1
ATOM 633 C C . GLY A 1 81 ? -3.433 -1.222 3.835 1.00 97.62 81 GLY A C 1
ATOM 634 O O . GLY A 1 81 ? -4.564 -1.467 3.434 1.00 97.62 81 GLY A O 1
ATOM 635 N N . PHE A 1 82 ? -2.658 -0.323 3.241 1.00 97.19 82 PHE A N 1
ATOM 636 C CA . PHE A 1 82 ? -3.006 0.284 1.961 1.00 97.19 82 PHE A CA 1
ATOM 637 C C . PHE A 1 82 ? -2.289 -0.444 0.837 1.00 97.19 82 PHE A C 1
ATOM 639 O O . PHE A 1 82 ? -1.056 -0.547 0.865 1.00 97.19 82 PHE A O 1
ATOM 646 N N . ASP A 1 83 ? -3.056 -0.840 -0.169 1.00 95.56 83 ASP A N 1
ATOM 647 C CA . ASP A 1 83 ? -2.520 -1.335 -1.427 1.00 95.56 83 ASP A CA 1
ATOM 648 C C . ASP A 1 83 ? -2.452 -0.148 -2.387 1.00 95.56 83 ASP A C 1
ATOM 650 O O . ASP A 1 83 ? -3.458 0.394 -2.856 1.00 95.56 83 ASP A O 1
ATOM 654 N N . TYR A 1 84 ? -1.237 0.361 -2.571 1.00 95.38 84 TYR A N 1
ATOM 655 C CA . TYR A 1 84 ? -0.950 1.624 -3.227 1.00 95.38 84 TYR A CA 1
ATOM 656 C C . TYR A 1 84 ? -0.289 1.401 -4.586 1.00 95.38 84 TYR A C 1
ATOM 658 O O . TYR A 1 84 ? 0.937 1.325 -4.727 1.00 95.38 84 TYR A O 1
ATOM 666 N N . TYR A 1 85 ? -1.148 1.392 -5.605 1.00 93.06 85 TYR A N 1
ATOM 667 C CA . TYR A 1 85 ? -0.785 1.273 -7.014 1.00 93.06 85 TYR A CA 1
ATOM 668 C C . TYR A 1 85 ? -1.176 2.544 -7.776 1.00 93.06 85 TYR A C 1
ATOM 670 O O . TYR A 1 85 ? -2.267 2.622 -8.353 1.00 93.06 85 TYR A O 1
ATOM 678 N N . PRO A 1 86 ? -0.328 3.589 -7.776 1.00 92.69 86 PRO A N 1
ATOM 679 C CA . PRO A 1 86 ? -0.656 4.856 -8.418 1.00 92.69 86 PRO A CA 1
ATOM 680 C C . PRO A 1 86 ? -0.740 4.766 -9.937 1.00 92.69 86 PRO A C 1
ATOM 682 O O . PRO A 1 86 ? -1.418 5.594 -10.536 1.00 92.69 86 PRO A O 1
ATOM 685 N N . ARG A 1 87 ? -0.079 3.801 -10.584 1.00 92.00 87 ARG A N 1
ATOM 686 C CA . ARG A 1 87 ? -0.072 3.716 -12.048 1.00 92.00 87 ARG A CA 1
ATOM 687 C C . ARG A 1 87 ? -0.381 2.303 -12.510 1.00 92.00 87 ARG A C 1
ATOM 689 O O . ARG A 1 87 ? 0.307 1.365 -12.130 1.00 92.00 87 ARG A O 1
ATOM 696 N N . ASN A 1 88 ? -1.381 2.153 -13.373 1.00 87.25 88 ASN A N 1
ATOM 697 C CA . ASN A 1 88 ? -1.842 0.841 -13.833 1.00 87.25 88 ASN A CA 1
ATOM 698 C C . ASN A 1 88 ? -2.159 0.861 -15.326 1.00 87.25 88 ASN A C 1
ATOM 700 O O . ASN A 1 88 ? -2.682 1.847 -15.852 1.00 87.25 88 ASN A O 1
ATOM 704 N N . ALA A 1 89 ? -1.875 -0.241 -16.015 1.00 84.94 89 ALA A N 1
ATOM 705 C CA . ALA A 1 89 ? -2.339 -0.432 -17.379 1.00 84.94 89 ALA A CA 1
ATOM 706 C C . ALA A 1 89 ? -3.836 -0.782 -17.371 1.00 84.94 89 ALA A C 1
ATOM 708 O O . ALA A 1 89 ? -4.248 -1.747 -16.737 1.00 84.94 89 ALA A O 1
ATOM 709 N N . LEU A 1 90 ? -4.654 0.005 -18.072 1.00 79.75 90 LEU A N 1
ATOM 710 C CA . LEU A 1 90 ? -6.109 -0.175 -18.097 1.00 79.75 90 LEU A CA 1
ATOM 711 C C . LEU A 1 90 ? -6.557 -1.095 -19.231 1.00 79.75 90 LEU A C 1
ATOM 713 O O . LEU A 1 90 ? -7.387 -1.979 -19.041 1.00 79.75 90 LEU A O 1
ATOM 717 N N . LEU A 1 91 ? -6.052 -0.845 -20.441 1.00 79.00 91 LEU A N 1
ATOM 718 C CA . LEU A 1 91 ? -6.522 -1.516 -21.648 1.00 79.00 91 LEU A CA 1
ATOM 719 C C . LEU A 1 91 ? -5.447 -1.492 -22.732 1.00 79.00 91 LEU A C 1
ATOM 721 O O . LEU A 1 91 ? -4.741 -0.498 -22.907 1.00 79.00 91 LEU A O 1
ATOM 725 N N . ARG A 1 92 ? -5.373 -2.560 -23.526 1.00 79.62 92 ARG A N 1
ATOM 726 C CA . ARG A 1 92 ? -4.596 -2.595 -24.766 1.00 79.62 92 ARG A CA 1
ATOM 727 C C . ARG A 1 92 ? -5.503 -2.333 -25.972 1.00 79.62 92 ARG A C 1
ATOM 729 O O . ARG A 1 92 ? -6.455 -3.067 -26.209 1.00 79.62 92 ARG A O 1
ATOM 736 N N . LEU A 1 93 ? -5.177 -1.307 -26.757 1.00 81.69 93 LEU A N 1
ATOM 737 C CA . LEU A 1 93 ? -5.843 -0.927 -28.005 1.00 81.69 93 LEU A CA 1
ATOM 738 C C . LEU A 1 93 ? -4.893 -1.175 -29.183 1.00 81.69 93 LEU A C 1
ATOM 740 O O . LEU A 1 93 ? -4.106 -0.311 -29.580 1.00 81.69 93 LEU A O 1
ATOM 744 N N . GLY A 1 94 ? -4.932 -2.395 -29.721 1.00 81.75 94 GLY A N 1
ATOM 745 C CA . GLY A 1 94 ? -4.014 -2.841 -30.770 1.00 81.75 94 GLY A CA 1
ATOM 746 C C . GLY A 1 94 ? -2.552 -2.809 -30.302 1.00 81.75 94 GLY A C 1
ATOM 747 O O . GLY A 1 94 ? -2.146 -3.579 -29.427 1.00 81.75 94 GLY A O 1
ATOM 748 N N . ALA A 1 95 ? -1.755 -1.913 -30.892 1.00 79.69 95 ALA A N 1
ATOM 749 C CA . ALA A 1 95 ? -0.340 -1.719 -30.556 1.00 79.69 95 ALA A CA 1
ATOM 750 C C . ALA A 1 95 ? -0.091 -0.682 -29.443 1.00 79.69 95 ALA A C 1
ATOM 752 O O . ALA A 1 95 ? 1.060 -0.448 -29.084 1.00 79.69 95 ALA A O 1
ATOM 753 N N . ARG A 1 96 ? -1.139 -0.033 -28.920 1.00 80.44 96 ARG A N 1
ATOM 754 C CA . ARG A 1 96 ? -1.033 0.972 -27.852 1.00 80.44 96 ARG A CA 1
ATOM 755 C C . ARG A 1 96 ? -1.638 0.444 -26.558 1.00 80.44 96 ARG A C 1
ATOM 757 O O . ARG A 1 96 ? -2.584 -0.340 -26.592 1.00 80.44 96 ARG A O 1
ATOM 764 N N . THR A 1 97 ? -1.136 0.933 -25.433 1.00 83.50 97 THR A N 1
ATOM 765 C CA . THR A 1 97 ? -1.694 0.665 -24.105 1.00 83.50 97 THR A CA 1
ATOM 766 C C . THR A 1 97 ? -2.154 1.980 -23.495 1.00 83.50 97 THR A C 1
ATOM 768 O O . THR A 1 97 ? -1.470 2.996 -23.605 1.00 83.50 97 THR A O 1
ATOM 771 N N . VAL A 1 98 ? -3.343 1.964 -22.902 1.00 84.50 98 VAL A N 1
ATOM 772 C CA . VAL A 1 98 ? -3.892 3.073 -22.126 1.00 84.50 98 VAL A CA 1
ATOM 773 C C . VAL A 1 98 ? -3.543 2.837 -20.665 1.00 84.50 98 VAL A C 1
ATOM 775 O O . VAL A 1 98 ? -3.796 1.753 -20.138 1.00 84.50 98 VAL A O 1
ATOM 778 N N . TYR A 1 99 ? -2.993 3.860 -20.021 1.00 86.62 99 TYR A N 1
ATOM 779 C CA . TYR A 1 99 ? -2.576 3.819 -18.626 1.00 86.62 99 TYR A CA 1
ATOM 780 C C . TYR A 1 99 ? -3.371 4.817 -17.793 1.00 86.62 99 TYR A C 1
ATOM 782 O O . TYR A 1 99 ? -3.688 5.910 -18.262 1.00 86.62 99 TYR A O 1
ATOM 790 N N . ALA A 1 100 ? -3.656 4.439 -16.552 1.00 86.31 100 ALA A N 1
ATOM 791 C CA . ALA A 1 100 ? -4.048 5.367 -15.506 1.00 86.31 100 ALA A CA 1
ATOM 792 C C . ALA A 1 100 ? -2.796 5.849 -14.774 1.00 86.31 100 ALA A C 1
ATOM 794 O O . ALA A 1 100 ? -1.971 5.026 -14.374 1.00 86.31 100 ALA A O 1
ATOM 795 N N . ASP A 1 101 ? -2.688 7.161 -14.574 1.00 90.75 101 ASP A N 1
ATOM 796 C CA . ASP A 1 101 ? -1.704 7.771 -13.683 1.00 90.75 101 ASP A CA 1
ATOM 797 C C . ASP A 1 101 ? -2.428 8.566 -12.590 1.00 90.75 101 ASP A C 1
ATOM 799 O O . ASP A 1 101 ? -2.999 9.630 -12.826 1.00 90.75 101 ASP A O 1
ATOM 803 N N . GLY A 1 102 ? -2.438 7.984 -11.398 1.00 90.25 102 GLY A N 1
ATOM 804 C CA . GLY A 1 102 ? -2.972 8.520 -10.156 1.00 90.25 102 GLY A CA 1
ATOM 805 C C . GLY A 1 102 ? -1.887 8.971 -9.176 1.00 90.25 102 GLY A C 1
ATOM 806 O O . GLY A 1 102 ? -2.170 9.146 -7.995 1.00 90.25 102 GLY A O 1
ATOM 807 N N . SER A 1 103 ? -0.639 9.154 -9.621 1.00 91.12 103 SER A N 1
ATOM 808 C CA . SER A 1 103 ? 0.495 9.501 -8.745 1.00 91.12 103 SER A CA 1
ATOM 809 C C . SER A 1 103 ? 0.342 10.832 -8.001 1.00 91.12 103 SER A C 1
ATOM 811 O O . SER A 1 103 ? 0.869 10.988 -6.903 1.00 91.12 103 SER A O 1
ATOM 813 N N . ALA A 1 104 ? -0.421 11.777 -8.556 1.00 89.44 104 ALA A N 1
ATOM 814 C CA . ALA A 1 104 ? -0.735 13.049 -7.907 1.00 89.44 104 ALA A CA 1
ATOM 815 C C . ALA A 1 104 ? -1.921 12.969 -6.924 1.00 89.44 104 ALA A C 1
ATOM 817 O O . ALA A 1 104 ? -2.200 13.945 -6.219 1.00 89.44 104 ALA A O 1
ATOM 818 N N . ALA A 1 105 ? -2.653 11.852 -6.890 1.00 88.81 105 ALA A N 1
ATOM 819 C CA . ALA A 1 105 ? -3.801 11.714 -6.009 1.00 88.81 105 ALA A CA 1
ATOM 820 C C . ALA A 1 105 ? -3.362 11.591 -4.549 1.00 88.81 105 ALA A C 1
ATOM 822 O O . ALA A 1 105 ? -2.360 10.959 -4.215 1.00 88.81 105 ALA A O 1
ATOM 823 N N . LYS A 1 106 ? -4.154 12.200 -3.669 1.00 89.00 106 LYS A N 1
ATOM 824 C CA . LYS A 1 106 ? -3.992 12.071 -2.223 1.00 89.00 106 LYS A CA 1
ATOM 825 C C . LYS A 1 106 ? -5.071 11.139 -1.684 1.00 89.00 106 LYS A C 1
ATOM 827 O O . LYS A 1 106 ? -6.199 11.203 -2.183 1.00 89.00 106 LYS A O 1
ATOM 832 N N . PRO A 1 107 ? -4.771 10.335 -0.652 1.00 90.06 107 PRO A N 1
ATOM 833 C CA . PRO A 1 107 ? -5.799 9.575 0.031 1.00 90.06 107 PRO A CA 1
ATOM 834 C C . PRO A 1 107 ? -6.888 10.517 0.557 1.00 90.06 107 PRO A C 1
ATOM 836 O O . PRO A 1 107 ? -6.591 11.656 0.949 1.00 90.06 107 PRO A O 1
ATOM 839 N N . PRO A 1 108 ? -8.147 10.064 0.597 1.00 88.56 108 PRO A N 1
ATOM 840 C CA . PRO A 1 108 ? -9.224 10.867 1.146 1.00 88.56 108 PRO A CA 1
ATOM 841 C C . PRO A 1 108 ? -8.954 11.159 2.629 1.00 88.56 108 PRO A C 1
ATOM 843 O O . PRO A 1 108 ? -8.674 10.255 3.412 1.00 88.56 108 PRO A O 1
ATOM 846 N N . GLY A 1 109 ? -9.068 12.425 3.043 1.00 89.38 109 GLY A N 1
ATOM 847 C CA . GLY A 1 109 ? -8.810 12.822 4.436 1.00 89.38 109 GLY A CA 1
ATOM 848 C C . GLY A 1 109 ? -9.723 12.129 5.459 1.00 89.38 109 GLY A C 1
ATOM 849 O O . GLY A 1 109 ? -9.327 11.946 6.609 1.00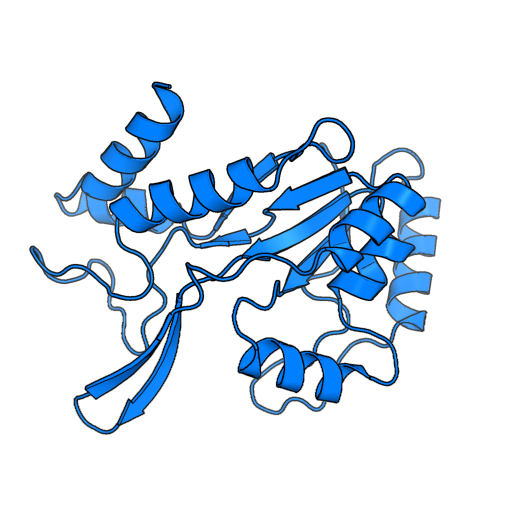 89.38 109 GLY A O 1
ATOM 850 N N . SER A 1 110 ? -10.913 11.689 5.034 1.00 90.69 110 SER A N 1
ATOM 851 C CA . SER A 1 110 ? -11.833 10.887 5.849 1.00 90.69 110 SER A CA 1
ATOM 852 C C . SER A 1 110 ? -11.243 9.539 6.268 1.00 90.69 110 SER A C 1
ATOM 854 O O . SER A 1 110 ? -11.543 9.077 7.363 1.00 90.69 110 SER A O 1
ATOM 856 N N . LEU A 1 111 ? -10.364 8.940 5.455 1.00 92.00 111 LEU A N 1
ATOM 857 C CA . LEU A 1 111 ? -9.686 7.688 5.793 1.00 92.00 111 LEU A CA 1
ATOM 858 C C . LEU A 1 111 ? -8.779 7.878 7.012 1.00 92.00 111 LEU A C 1
ATOM 860 O O . LEU A 1 111 ? -8.916 7.168 8.001 1.00 92.00 111 LEU A O 1
ATOM 864 N N . PHE A 1 112 ? -7.917 8.899 7.002 1.00 94.38 112 PHE A N 1
ATOM 865 C CA . PHE A 1 112 ? -7.056 9.205 8.151 1.00 94.38 112 PHE A CA 1
ATOM 866 C C . PHE A 1 112 ? -7.836 9.692 9.375 1.00 94.38 112 PHE A C 1
ATOM 868 O O . PHE A 1 112 ? -7.423 9.431 10.505 1.00 94.38 112 PHE A O 1
ATOM 875 N N . ALA A 1 113 ? -8.971 10.369 9.172 1.00 94.44 113 ALA A N 1
ATOM 876 C CA . ALA A 1 113 ? -9.871 10.712 10.267 1.00 94.44 113 ALA A CA 1
ATOM 877 C C . ALA A 1 113 ? -10.430 9.454 10.951 1.00 94.44 113 ALA A C 1
ATOM 879 O O . ALA A 1 113 ? -10.356 9.376 12.174 1.00 94.44 113 ALA A O 1
ATOM 880 N N . ALA A 1 114 ? -10.887 8.461 10.179 1.00 94.06 114 ALA A N 1
ATOM 881 C CA . ALA A 1 114 ? -11.380 7.187 10.704 1.00 94.06 114 ALA A CA 1
ATOM 882 C C . ALA A 1 114 ? -10.276 6.382 11.409 1.00 94.06 114 ALA A C 1
ATOM 884 O O . ALA A 1 114 ? -10.494 5.857 12.500 1.00 94.06 114 ALA A O 1
ATOM 885 N N . LEU A 1 115 ? -9.063 6.340 10.840 1.00 95.69 115 LEU A N 1
ATOM 886 C CA . LEU A 1 115 ? -7.910 5.702 11.486 1.00 95.69 115 LEU A CA 1
ATOM 887 C C . LEU A 1 115 ? -7.629 6.317 12.861 1.00 95.69 115 LEU A C 1
ATOM 889 O O . LEU A 1 115 ? -7.439 5.590 13.832 1.00 95.69 115 LEU A O 1
ATOM 893 N N . ARG A 1 116 ? -7.644 7.652 12.959 1.00 95.19 116 ARG A N 1
ATOM 894 C CA . ARG A 1 116 ? -7.444 8.365 14.226 1.00 95.19 116 ARG A CA 1
ATOM 895 C C . ARG A 1 116 ? -8.586 8.116 15.209 1.00 95.19 116 ARG A C 1
ATOM 897 O O . ARG A 1 116 ? -8.317 7.846 16.373 1.00 95.19 116 ARG A O 1
ATOM 904 N N . GLU A 1 117 ? -9.833 8.204 14.752 1.00 95.31 117 GLU A N 1
ATOM 905 C CA . GLU A 1 117 ? -11.029 7.988 15.576 1.00 95.31 117 GLU A CA 1
ATOM 906 C C . GLU A 1 117 ? -11.038 6.597 16.218 1.00 95.31 117 GLU A C 1
ATOM 908 O O . GLU A 1 117 ? -11.322 6.461 17.406 1.00 95.31 117 GLU A O 1
ATOM 913 N N . HIS A 1 118 ? -10.648 5.575 15.458 1.00 94.50 118 HIS A N 1
ATOM 914 C CA . HIS A 1 118 ? -10.591 4.196 15.932 1.00 94.50 118 HIS A CA 1
ATOM 915 C C . HIS A 1 118 ? -9.227 3.794 16.522 1.00 94.50 118 HIS A C 1
ATOM 917 O O . HIS A 1 118 ? -9.046 2.639 16.904 1.00 94.50 118 HIS A O 1
ATOM 923 N N . GLY A 1 119 ? -8.257 4.713 16.601 1.00 94.56 119 GLY A N 1
ATOM 924 C CA . GLY A 1 119 ? -6.920 4.442 17.138 1.00 94.56 119 GLY A CA 1
ATOM 925 C C . GLY A 1 119 ? -6.128 3.392 16.347 1.00 94.56 119 GLY A C 1
ATOM 926 O O . GLY A 1 119 ? -5.341 2.645 16.930 1.00 94.56 119 GLY A O 1
ATOM 927 N N . ARG A 1 120 ? -6.349 3.293 15.031 1.00 96.19 120 ARG A N 1
ATOM 928 C CA . ARG A 1 120 ? -5.708 2.298 14.162 1.00 96.19 120 ARG A CA 1
ATOM 929 C C . ARG A 1 120 ? -4.338 2.767 13.699 1.00 96.19 120 ARG A C 1
ATOM 931 O O . ARG A 1 120 ? -4.146 3.928 13.333 1.00 96.19 120 ARG A O 1
ATOM 938 N N . ARG A 1 121 ? -3.387 1.833 13.639 1.00 97.19 121 ARG A N 1
ATOM 939 C CA . ARG A 1 121 ? -2.144 2.043 12.884 1.00 97.19 121 ARG A CA 1
ATOM 940 C C . ARG A 1 121 ? -2.427 1.875 11.398 1.00 97.19 121 ARG A C 1
ATOM 942 O O . ARG A 1 121 ? -3.374 1.189 11.023 1.00 97.19 121 ARG A O 1
ATOM 949 N N . TRP A 1 122 ? -1.577 2.444 10.554 1.00 97.62 122 TRP A N 1
ATOM 950 C CA . TRP A 1 122 ? -1.659 2.222 9.116 1.00 97.62 122 TRP A CA 1
ATOM 951 C C . TRP A 1 122 ? -0.284 1.997 8.507 1.00 97.62 122 TRP A C 1
ATOM 953 O O . TRP A 1 122 ? 0.726 2.485 9.017 1.00 97.62 122 TRP A O 1
ATOM 963 N N . MET A 1 123 ? -0.255 1.244 7.419 1.00 98.12 123 MET A N 1
ATOM 964 C CA . MET A 1 123 ? 0.943 0.966 6.640 1.00 98.12 123 MET A CA 1
ATOM 965 C C . MET A 1 123 ? 0.600 0.913 5.159 1.00 98.12 123 MET A C 1
ATOM 967 O O . MET A 1 123 ? -0.551 0.699 4.795 1.00 98.12 123 MET A O 1
ATOM 971 N N . VAL A 1 124 ? 1.607 1.050 4.304 1.00 98.00 124 VAL A N 1
ATOM 972 C CA . VAL A 1 124 ? 1.485 0.593 2.918 1.00 98.00 124 VAL A CA 1
ATOM 973 C C . VAL A 1 124 ? 1.841 -0.890 2.915 1.00 98.00 124 VAL A C 1
ATOM 975 O O . VAL A 1 124 ? 3.003 -1.245 3.129 1.00 9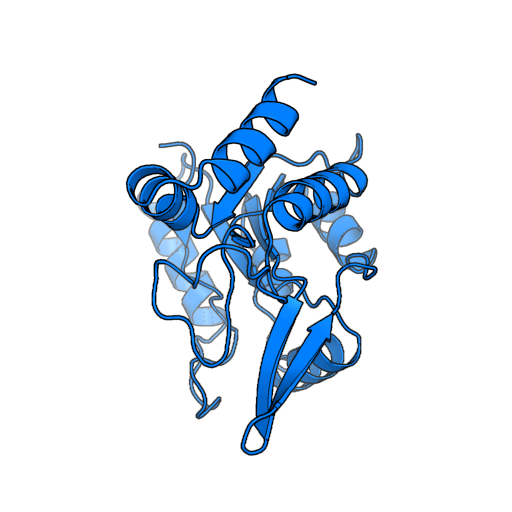8.00 124 VAL A O 1
ATOM 978 N N . ALA A 1 125 ? 0.820 -1.737 2.785 1.00 97.38 125 ALA A N 1
ATOM 979 C CA . ALA A 1 125 ? 0.963 -3.191 2.761 1.00 97.38 125 ALA A CA 1
ATOM 980 C C . ALA A 1 125 ? 1.466 -3.670 1.403 1.00 97.38 125 ALA A C 1
ATOM 982 O O . ALA A 1 125 ? 2.309 -4.561 1.344 1.00 97.38 125 ALA A O 1
ATOM 983 N N . GLU A 1 126 ? 1.028 -3.000 0.340 1.00 97.00 126 GLU A N 1
ATOM 984 C CA . GLU A 1 126 ? 1.478 -3.272 -1.014 1.00 97.00 126 GLU A CA 1
ATOM 985 C C . GLU A 1 126 ? 1.801 -1.958 -1.727 1.00 97.00 126 GLU A C 1
ATOM 987 O O . GLU A 1 126 ? 0.942 -1.286 -2.287 1.00 97.00 126 GLU A O 1
ATOM 992 N N . GLY A 1 127 ? 3.061 -1.531 -1.674 1.00 96.81 127 GLY A N 1
ATOM 993 C CA . GLY A 1 127 ? 3.541 -0.371 -2.419 1.00 96.81 127 GLY A CA 1
ATOM 994 C C . GLY A 1 127 ? 4.081 -0.802 -3.772 1.00 96.81 127 GLY A C 1
ATOM 995 O O . GLY A 1 127 ? 5.003 -1.616 -3.818 1.00 96.81 127 GLY A O 1
ATOM 996 N N . GLN A 1 128 ? 3.547 -0.252 -4.867 1.00 95.38 128 GLN A N 1
ATOM 997 C CA . GLN A 1 128 ? 3.960 -0.623 -6.222 1.00 95.38 128 GLN A CA 1
ATOM 998 C C . GLN A 1 128 ? 5.478 -0.495 -6.425 1.00 95.38 128 GLN A C 1
ATOM 1000 O O . GLN A 1 128 ? 6.008 0.615 -6.548 1.00 95.38 128 GLN A O 1
ATOM 1005 N N . ALA A 1 129 ? 6.163 -1.637 -6.519 1.00 94.69 129 ALA A N 1
ATOM 1006 C CA . ALA A 1 129 ? 7.613 -1.718 -6.671 1.00 94.69 129 ALA A CA 1
ATOM 1007 C C . ALA A 1 129 ? 8.058 -2.285 -8.025 1.00 94.69 129 ALA A C 1
ATOM 1009 O O . ALA A 1 129 ? 9.231 -2.182 -8.377 1.00 94.69 129 ALA A O 1
ATOM 1010 N N . GLU A 1 130 ? 7.139 -2.824 -8.820 1.00 91.62 130 GLU A N 1
ATOM 1011 C CA . GLU A 1 130 ? 7.425 -3.346 -10.153 1.00 91.62 130 GLU A CA 1
ATOM 1012 C C . GLU A 1 130 ? 6.423 -2.837 -11.204 1.00 91.62 130 GLU A C 1
ATOM 1014 O O . GLU A 1 130 ? 5.339 -2.350 -10.861 1.00 91.62 130 GLU A O 1
ATOM 1019 N N . PRO A 1 131 ? 6.772 -2.899 -12.501 1.00 89.75 131 PRO A N 1
ATOM 1020 C CA . PRO A 1 131 ? 5.857 -2.499 -13.555 1.00 89.75 131 PRO A CA 1
ATOM 1021 C C . PRO A 1 131 ? 4.772 -3.546 -13.839 1.00 89.75 131 PRO A C 1
ATOM 1023 O O . PRO A 1 131 ? 5.072 -4.713 -14.082 1.00 89.75 131 PRO A O 1
ATOM 1026 N N . TRP A 1 132 ? 3.519 -3.096 -13.901 1.00 83.69 132 TRP A N 1
ATOM 1027 C CA . TRP A 1 132 ? 2.308 -3.862 -14.186 1.00 83.69 132 TRP A CA 1
ATOM 1028 C C . TRP A 1 132 ? 1.721 -3.428 -15.527 1.00 83.69 132 TRP A C 1
ATOM 1030 O O . TRP A 1 132 ? 0.820 -2.596 -15.632 1.00 83.69 132 TRP A O 1
ATOM 1040 N N . GLU A 1 133 ? 2.295 -3.979 -16.584 1.00 80.50 133 GLU A N 1
ATOM 1041 C CA . GLU A 1 133 ? 1.961 -3.642 -17.962 1.00 80.50 133 GLU A CA 1
ATOM 1042 C C . GLU A 1 133 ? 1.049 -4.720 -18.544 1.00 80.50 133 GLU A C 1
ATOM 1044 O O . GLU A 1 133 ? 1.139 -5.885 -18.170 1.00 80.50 133 GLU A O 1
ATOM 1049 N N . THR A 1 134 ? 0.232 -4.378 -19.542 1.00 63.94 134 THR A N 1
ATOM 1050 C CA . THR A 1 134 ? -0.573 -5.378 -20.278 1.00 63.94 134 THR A CA 1
ATOM 1051 C C . THR A 1 134 ? 0.282 -6.437 -20.981 1.00 63.94 134 THR A C 1
ATOM 1053 O O . THR A 1 134 ? -0.222 -7.496 -21.350 1.00 63.94 134 THR A O 1
ATOM 1056 N N . THR A 1 135 ? 1.575 -6.159 -21.165 1.00 57.88 135 THR A N 1
ATOM 1057 C CA . THR A 1 135 ? 2.605 -7.137 -21.514 1.00 57.88 135 THR A CA 1
ATOM 1058 C C . THR A 1 135 ? 3.911 -6.778 -20.813 1.00 57.88 135 THR A C 1
ATOM 1060 O O . THR A 1 135 ? 4.579 -5.823 -21.214 1.00 57.88 135 THR A O 1
ATOM 1063 N N . THR A 1 136 ? 4.311 -7.568 -19.823 1.00 57.84 136 THR A N 1
ATOM 1064 C CA . THR A 1 136 ? 5.687 -7.618 -19.317 1.00 57.84 136 THR A CA 1
ATOM 1065 C C . THR A 1 136 ? 6.273 -8.994 -19.626 1.00 57.84 136 THR A C 1
ATOM 1067 O O . THR A 1 136 ? 5.690 -10.020 -19.292 1.00 57.84 136 THR A O 1
ATOM 1070 N N . VAL A 1 137 ? 7.438 -9.035 -20.279 1.00 59.97 137 VAL A N 1
ATOM 1071 C CA . VAL A 1 137 ? 8.299 -10.228 -20.276 1.00 59.97 137 VAL A CA 1
ATOM 1072 C C . VAL A 1 137 ? 9.566 -9.821 -19.542 1.00 59.97 137 VAL A C 1
ATOM 1074 O O . VAL A 1 137 ? 10.389 -9.100 -20.108 1.00 59.97 137 VAL A O 1
AT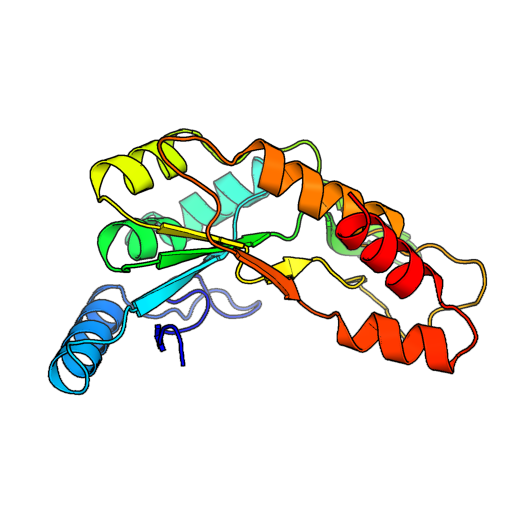OM 1077 N N . PRO A 1 138 ? 9.710 -10.198 -18.265 1.00 62.50 138 PRO A N 1
ATOM 1078 C CA . PRO A 1 138 ? 10.939 -9.949 -17.536 1.00 62.50 138 PRO A CA 1
ATOM 1079 C C . PRO A 1 138 ? 12.113 -10.764 -18.124 1.00 62.50 138 PRO A C 1
ATOM 1081 O O . PRO A 1 138 ? 11.915 -11.925 -18.484 1.00 62.50 138 PRO A O 1
ATOM 1084 N N . PRO A 1 139 ? 13.341 -10.211 -18.173 1.00 64.12 139 PRO A N 1
ATOM 1085 C CA . PRO A 1 139 ? 13.663 -8.801 -17.982 1.00 64.12 139 PRO A CA 1
ATOM 1086 C C . PRO A 1 139 ? 13.246 -7.973 -19.213 1.00 64.12 139 PRO A C 1
ATOM 1088 O O . PRO A 1 139 ? 13.473 -8.364 -20.356 1.00 64.12 139 PRO A O 1
ATOM 1091 N N . ASN A 1 140 ? 12.654 -6.799 -18.972 1.00 66.00 140 ASN A N 1
ATOM 1092 C CA . ASN A 1 140 ? 12.257 -5.883 -20.045 1.00 66.00 140 ASN A CA 1
ATOM 1093 C C . ASN A 1 140 ? 13.468 -5.444 -20.902 1.00 66.00 140 ASN A C 1
ATOM 1095 O O . ASN A 1 140 ? 14.602 -5.475 -20.416 1.00 66.00 140 ASN A O 1
ATOM 1099 N N . PRO A 1 141 ? 13.252 -4.986 -22.153 1.00 64.12 141 PRO A N 1
ATOM 1100 C CA . PRO A 1 141 ? 14.344 -4.626 -23.051 1.00 64.12 141 PRO A CA 1
ATOM 1101 C C . PRO A 1 141 ? 15.277 -3.564 -22.443 1.00 64.12 141 PRO A C 1
ATOM 1103 O O . PRO A 1 141 ? 14.776 -2.579 -21.884 1.00 64.12 141 PRO A O 1
ATOM 1106 N N . PRO A 1 142 ? 16.608 -3.702 -22.594 1.00 60.09 142 PRO A N 1
ATOM 1107 C CA . PRO A 1 142 ? 17.562 -2.688 -22.155 1.00 60.09 142 PRO A CA 1
ATOM 1108 C C . PRO A 1 142 ? 17.202 -1.296 -22.690 1.00 60.09 142 PRO A C 1
ATOM 1110 O O . PRO A 1 142 ? 16.822 -1.144 -23.852 1.00 60.09 142 PRO A O 1
ATOM 1113 N N . GLY A 1 143 ? 17.299 -0.275 -21.834 1.00 62.41 143 GLY A N 1
ATOM 1114 C CA . GLY A 1 143 ? 17.034 1.120 -22.205 1.00 62.41 143 GLY A CA 1
ATOM 1115 C C . GLY A 1 143 ? 15.555 1.507 -22.342 1.00 62.41 143 GLY A C 1
ATOM 1116 O O . GLY A 1 143 ? 15.271 2.653 -22.686 1.00 62.41 143 GLY A O 1
ATOM 1117 N N . LYS A 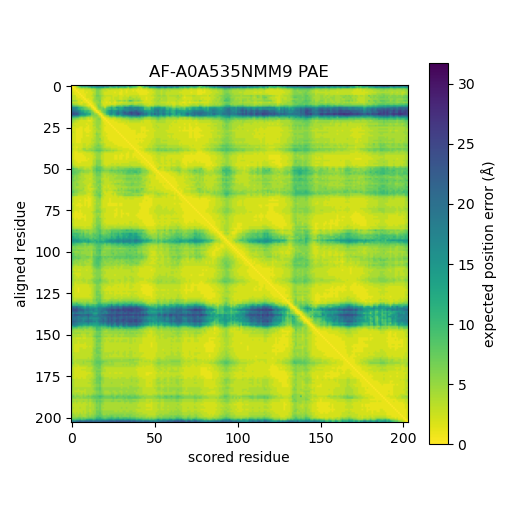1 144 ? 14.602 0.607 -22.058 1.00 66.75 144 LYS A N 1
ATOM 1118 C CA . LYS A 1 144 ? 13.176 0.961 -21.971 1.00 66.75 144 LYS A CA 1
ATOM 1119 C C . LYS A 1 144 ? 12.751 1.176 -20.519 1.00 66.75 144 LYS A C 1
ATOM 1121 O O . LYS A 1 144 ? 12.856 0.268 -19.691 1.00 66.75 144 LYS A O 1
ATOM 1126 N N . SER A 1 145 ? 12.239 2.372 -20.225 1.00 69.56 145 SER A N 1
ATOM 1127 C CA . SER A 1 145 ? 11.482 2.610 -18.994 1.00 69.56 145 SER A CA 1
ATOM 1128 C C . SER A 1 145 ? 10.076 2.054 -19.168 1.00 69.56 145 SER A C 1
ATOM 1130 O O . SER A 1 145 ? 9.425 2.326 -20.177 1.00 69.56 145 SER A O 1
ATOM 1132 N N . MET A 1 146 ? 9.618 1.293 -18.182 1.00 81.56 146 MET A N 1
ATOM 1133 C CA . MET A 1 146 ? 8.216 0.894 -18.098 1.00 81.56 146 MET A CA 1
ATOM 1134 C C . MET A 1 146 ? 7.403 2.074 -17.566 1.00 81.56 146 MET A C 1
ATOM 1136 O O . MET A 1 146 ? 7.940 2.901 -16.821 1.00 81.56 146 MET A O 1
ATOM 1140 N N . PHE A 1 147 ? 6.145 2.188 -17.983 1.00 84.62 147 PHE A N 1
ATOM 1141 C CA . PHE A 1 147 ? 5.309 3.333 -17.644 1.00 84.62 147 PHE A CA 1
ATOM 1142 C C . PHE A 1 147 ? 4.812 3.236 -16.203 1.00 84.62 147 PHE A C 1
ATOM 1144 O O . PHE A 1 147 ? 4.904 4.200 -15.449 1.00 84.62 147 PHE A O 1
ATOM 1151 N N . THR A 1 148 ? 4.299 2.076 -15.793 1.00 89.31 148 THR A N 1
ATOM 1152 C CA . THR A 1 148 ? 3.577 1.984 -14.514 1.00 89.31 148 THR A CA 1
ATOM 1153 C C . THR A 1 148 ? 4.507 2.071 -13.306 1.00 89.31 148 THR A C 1
ATOM 1155 O O . THR A 1 148 ? 4.193 2.707 -12.311 1.00 89.31 148 THR A O 1
ATOM 1158 N N . CYS A 1 149 ? 5.704 1.500 -13.389 1.00 92.62 149 CYS A N 1
ATOM 1159 C CA . CYS A 1 149 ? 6.703 1.646 -12.339 1.00 92.62 149 CYS A CA 1
ATOM 1160 C C . CYS A 1 149 ? 8.089 1.565 -12.968 1.00 92.62 149 CYS A C 1
ATOM 1162 O O . CYS A 1 149 ? 8.449 0.537 -13.529 1.00 92.62 149 CYS A O 1
ATOM 1164 N N . GLY A 1 150 ? 8.824 2.675 -12.939 1.00 92.38 150 GLY A N 1
ATOM 1165 C CA . GLY A 1 150 ? 10.254 2.734 -13.220 1.00 92.38 150 GLY A CA 1
ATOM 1166 C C . GLY A 1 150 ? 11.036 2.912 -11.913 1.00 92.38 150 GLY A C 1
ATOM 1167 O O . GLY A 1 150 ? 10.430 3.191 -10.880 1.00 92.38 150 GLY A O 1
ATOM 1168 N N . PRO A 1 151 ? 12.379 2.854 -11.933 1.00 92.69 151 PRO A N 1
ATOM 1169 C CA . PRO A 1 151 ? 13.187 3.022 -10.721 1.00 92.69 151 PRO A CA 1
ATOM 1170 C C . PRO A 1 151 ? 12.889 4.312 -9.941 1.00 92.69 151 PRO A C 1
ATOM 1172 O O . PRO A 1 151 ? 12.782 4.298 -8.722 1.00 92.69 151 PRO A O 1
ATOM 1175 N N . HIS A 1 152 ? 12.702 5.434 -10.641 1.00 93.38 152 HIS A N 1
ATOM 1176 C CA . HIS A 1 152 ? 12.350 6.711 -10.013 1.00 93.38 152 HIS A CA 1
ATOM 1177 C C . HIS A 1 152 ? 10.946 6.706 -9.385 1.00 93.38 152 HIS A C 1
ATOM 1179 O O . HIS A 1 152 ? 10.757 7.316 -8.337 1.00 93.38 152 HIS A O 1
ATOM 1185 N N . HIS A 1 153 ? 9.994 5.957 -9.955 1.00 95.31 153 HIS A N 1
ATOM 1186 C CA . HIS A 1 153 ? 8.652 5.815 -9.387 1.00 95.31 153 HIS A CA 1
ATOM 1187 C C . HIS A 1 153 ? 8.677 5.102 -8.026 1.00 95.31 153 HIS A C 1
ATOM 1189 O O . HIS A 1 153 ? 7.863 5.433 -7.175 1.00 95.31 153 HIS A O 1
ATOM 1195 N N . VAL A 1 154 ? 9.631 4.195 -7.769 1.00 95.56 154 VAL A N 1
ATOM 1196 C CA . VAL A 1 154 ? 9.805 3.581 -6.434 1.00 95.56 154 VAL A CA 1
ATOM 1197 C C . VAL A 1 154 ? 10.044 4.657 -5.369 1.00 95.56 154 VAL A C 1
ATOM 1199 O O . VAL A 1 154 ? 9.442 4.623 -4.297 1.00 95.56 154 VAL A O 1
ATOM 1202 N N . ILE A 1 155 ? 10.885 5.646 -5.687 1.00 96.00 155 ILE A N 1
ATOM 1203 C CA . ILE A 1 155 ? 11.193 6.767 -4.791 1.00 96.00 155 ILE A CA 1
ATOM 1204 C C . ILE A 1 155 ? 9.981 7.688 -4.644 1.00 96.00 155 ILE A C 1
ATOM 1206 O O . ILE A 1 155 ? 9.626 8.065 -3.529 1.00 96.00 155 ILE A O 1
ATOM 1210 N N . GLU A 1 156 ? 9.335 8.044 -5.755 1.00 96.19 156 GLU A N 1
ATOM 1211 C CA . GLU A 1 156 ? 8.153 8.912 -5.747 1.00 96.19 156 GLU A CA 1
ATOM 1212 C C . GLU A 1 156 ? 7.007 8.318 -4.929 1.00 96.19 156 GLU A C 1
ATOM 1214 O O . GLU A 1 156 ? 6.446 9.009 -4.082 1.00 96.19 156 GLU A O 1
ATOM 1219 N N . ASN A 1 157 ? 6.695 7.038 -5.138 1.00 96.25 157 ASN A N 1
ATOM 1220 C CA . ASN A 1 157 ? 5.611 6.347 -4.447 1.00 96.25 157 ASN A CA 1
ATOM 1221 C C . ASN A 1 157 ? 5.887 6.270 -2.936 1.00 96.25 157 ASN A C 1
ATOM 1223 O O . ASN A 1 157 ? 4.994 6.525 -2.126 1.00 96.25 157 ASN A O 1
ATOM 1227 N N . TYR A 1 158 ? 7.129 5.965 -2.545 1.00 96.75 158 TYR A N 1
ATOM 1228 C CA . TYR A 1 158 ? 7.537 5.968 -1.140 1.00 96.75 158 TYR A CA 1
ATOM 1229 C C . TYR A 1 158 ? 7.412 7.368 -0.521 1.00 96.75 158 TYR A C 1
ATOM 1231 O O . TYR A 1 158 ? 6.765 7.538 0.512 1.00 96.75 158 TYR A O 1
ATOM 1239 N N . ASN A 1 159 ? 7.961 8.393 -1.179 1.00 96.25 159 ASN A N 1
ATOM 1240 C CA . ASN A 1 159 ? 7.916 9.771 -0.688 1.00 96.25 159 ASN A CA 1
ATOM 1241 C C . ASN A 1 159 ? 6.485 10.319 -0.605 1.00 96.25 159 ASN A C 1
ATOM 1243 O O . ASN A 1 159 ? 6.167 11.048 0.336 1.00 96.25 159 ASN A O 1
ATOM 1247 N N . ALA A 1 160 ? 5.609 9.947 -1.542 1.00 96.06 160 ALA A N 1
ATOM 1248 C CA . ALA A 1 160 ? 4.193 10.281 -1.482 1.00 96.06 160 ALA A CA 1
ATOM 1249 C C . ALA A 1 160 ? 3.553 9.709 -0.209 1.00 96.06 160 ALA A C 1
ATOM 1251 O O . ALA A 1 160 ? 2.967 10.469 0.561 1.00 96.06 160 ALA A O 1
ATOM 1252 N N . ALA A 1 161 ? 3.747 8.419 0.078 1.00 95.88 161 ALA A N 1
ATOM 1253 C CA . ALA A 1 161 ? 3.210 7.796 1.287 1.00 95.88 161 ALA A CA 1
ATOM 1254 C C . ALA A 1 161 ? 3.781 8.404 2.577 1.00 95.88 161 ALA A C 1
ATOM 1256 O O . ALA A 1 161 ? 3.035 8.695 3.513 1.00 95.88 161 ALA A O 1
ATOM 1257 N N . ILE A 1 162 ? 5.089 8.676 2.612 1.00 95.38 162 ILE A N 1
ATOM 1258 C CA . ILE A 1 162 ? 5.732 9.362 3.740 1.00 95.38 162 ILE A CA 1
ATOM 1259 C C . ILE A 1 162 ? 5.134 10.757 3.949 1.00 95.38 162 ILE A C 1
ATOM 1261 O O . ILE A 1 162 ? 4.916 11.154 5.091 1.00 95.38 162 ILE A O 1
ATOM 1265 N N . SER A 1 163 ? 4.796 11.481 2.876 1.00 95.88 163 SER A N 1
ATOM 1266 C CA . SER A 1 163 ? 4.177 12.811 2.970 1.00 95.88 163 SER A CA 1
ATOM 1267 C C . SER A 1 163 ? 2.773 12.807 3.588 1.00 95.88 163 SER A C 1
ATOM 1269 O O . SER A 1 163 ? 2.304 13.855 4.033 1.00 95.88 163 SER A O 1
ATOM 1271 N N . TRP A 1 164 ? 2.097 11.654 3.626 1.00 95.38 164 TRP A N 1
ATOM 1272 C CA . TRP A 1 164 ? 0.797 11.496 4.290 1.00 95.38 164 TRP A CA 1
ATOM 1273 C C . TRP A 1 164 ? 0.933 11.162 5.780 1.00 95.38 164 TRP A C 1
ATOM 1275 O O . TRP A 1 164 ? -0.031 11.298 6.530 1.00 95.38 164 TRP A O 1
ATOM 1285 N N . SER A 1 165 ? 2.123 10.740 6.216 1.00 95.25 165 SER A N 1
ATOM 1286 C CA . SER A 1 165 ? 2.429 10.460 7.617 1.00 95.25 165 SER A CA 1
ATOM 1287 C C . SER A 1 165 ? 2.342 11.730 8.460 1.00 95.25 165 SER A C 1
ATOM 1289 O O . SER A 1 165 ? 2.854 12.789 8.091 1.00 95.25 165 SER A O 1
ATOM 1291 N N . SER A 1 166 ? 1.717 11.626 9.630 1.00 94.88 166 SER A N 1
ATOM 1292 C CA . SER A 1 166 ? 1.604 12.730 10.583 1.00 94.88 166 SER A CA 1
ATOM 1293 C C . SER A 1 166 ? 1.919 12.267 12.004 1.00 94.88 166 SER A C 1
ATOM 1295 O O . SER A 1 166 ? 2.052 11.077 12.268 1.00 94.88 166 SER A O 1
ATOM 1297 N N . ARG A 1 167 ? 2.015 13.201 12.960 1.00 93.81 167 ARG A N 1
ATOM 1298 C CA . ARG A 1 167 ? 2.178 12.839 14.381 1.00 93.81 167 ARG A CA 1
ATOM 1299 C C . ARG A 1 167 ? 0.977 12.073 14.941 1.00 93.81 167 ARG A C 1
ATOM 1301 O O . ARG A 1 167 ? 1.157 11.252 15.829 1.00 93.81 167 ARG A O 1
ATOM 1308 N N . GLU A 1 168 ? -0.225 12.363 14.447 1.00 92.62 168 GLU A N 1
ATOM 1309 C CA . GLU A 1 168 ? -1.469 11.729 14.907 1.00 92.62 168 GLU A CA 1
ATOM 1310 C C . GLU A 1 168 ? -1.694 10.363 14.252 1.00 92.62 168 GLU A C 1
ATOM 1312 O O . GLU A 1 168 ? -2.294 9.476 14.848 1.00 92.62 168 GLU A O 1
ATOM 1317 N N . THR A 1 169 ? -1.209 10.200 13.023 1.00 94.44 169 THR A N 1
ATOM 1318 C CA . THR A 1 169 ? -1.332 8.984 12.214 1.00 94.44 169 THR A CA 1
ATOM 1319 C C . THR A 1 169 ? 0.010 8.691 11.537 1.00 94.44 169 THR A C 1
ATOM 1321 O O . THR A 1 169 ? 0.160 8.892 10.328 1.00 94.44 169 THR A O 1
ATOM 1324 N N . PRO A 1 170 ? 1.031 8.259 12.296 1.00 96.50 170 PRO A N 1
ATOM 1325 C CA . PRO A 1 170 ? 2.334 7.963 11.718 1.00 96.50 170 PRO A CA 1
ATOM 1326 C C . PRO A 1 170 ? 2.259 6.712 10.840 1.00 96.50 170 PRO A C 1
ATOM 1328 O O . PRO A 1 170 ? 1.644 5.715 11.225 1.00 96.50 170 PRO A O 1
ATOM 1331 N N . LEU A 1 171 ? 2.915 6.756 9.678 1.00 97.25 171 LEU A N 1
ATOM 1332 C CA . LEU A 1 171 ? 3.134 5.579 8.840 1.00 97.25 171 LEU A CA 1
ATOM 1333 C C . LEU A 1 171 ? 3.906 4.527 9.645 1.00 97.25 171 LEU A C 1
ATOM 1335 O O . LEU A 1 171 ? 5.029 4.777 10.083 1.00 97.25 171 LEU A O 1
ATOM 1339 N N . TYR A 1 172 ? 3.308 3.351 9.828 1.00 96.75 172 TYR A N 1
ATOM 1340 C CA . TYR A 1 172 ? 3.909 2.260 10.592 1.00 96.75 172 TYR A CA 1
ATOM 1341 C C . TYR A 1 172 ? 4.990 1.519 9.799 1.00 96.75 172 TYR A C 1
ATOM 1343 O O . TYR A 1 172 ? 6.049 1.207 10.338 1.00 96.75 172 TYR A O 1
ATOM 1351 N N . ALA A 1 173 ? 4.717 1.228 8.526 1.00 96.25 173 ALA A N 1
ATOM 1352 C CA . ALA A 1 173 ? 5.626 0.528 7.626 1.00 96.25 173 ALA A CA 1
ATOM 1353 C C . ALA A 1 173 ? 5.270 0.806 6.158 1.00 96.25 173 ALA A C 1
ATOM 1355 O O . ALA A 1 173 ? 4.137 1.172 5.845 1.00 96.25 173 ALA A O 1
ATOM 1356 N N . TYR A 1 174 ? 6.229 0.589 5.260 1.00 97.56 174 TYR A N 1
ATOM 1357 C CA . TYR A 1 174 ? 6.018 0.577 3.814 1.00 97.56 174 TYR A CA 1
ATOM 1358 C C . TYR A 1 174 ? 6.651 -0.691 3.246 1.00 97.56 174 TYR A C 1
ATOM 1360 O O . TYR A 1 174 ? 7.860 -0.888 3.388 1.00 97.56 174 TYR A O 1
ATOM 1368 N N . LEU A 1 175 ? 5.848 -1.550 2.625 1.00 96.88 175 LEU A N 1
ATOM 1369 C CA . LEU A 1 175 ? 6.318 -2.760 1.957 1.00 96.88 175 LEU A CA 1
ATOM 1370 C C . LEU A 1 175 ? 6.340 -2.550 0.441 1.00 96.88 175 LEU A C 1
ATOM 1372 O O . LEU A 1 175 ? 5.424 -1.968 -0.134 1.00 96.88 175 LEU A O 1
ATOM 1376 N N . PHE A 1 176 ? 7.402 -3.026 -0.203 1.00 97.00 176 PHE A N 1
ATOM 1377 C CA . PHE A 1 176 ? 7.617 -2.901 -1.643 1.00 97.00 176 PHE A CA 1
ATOM 1378 C C . PHE A 1 176 ? 7.137 -4.175 -2.346 1.00 97.00 176 PHE A C 1
ATOM 1380 O O . PHE A 1 176 ? 7.862 -5.169 -2.391 1.00 97.00 176 PHE A O 1
ATOM 1387 N N . TRP A 1 177 ? 5.917 -4.151 -2.882 1.00 95.94 177 TRP A N 1
ATOM 1388 C CA . TRP A 1 177 ? 5.317 -5.300 -3.557 1.00 95.94 177 TRP A CA 1
ATOM 1389 C C . TRP A 1 177 ? 5.884 -5.484 -4.969 1.00 95.94 177 TRP A C 1
ATOM 1391 O O . TRP A 1 177 ? 5.708 -4.618 -5.834 1.00 95.94 177 TRP A O 1
ATOM 1401 N N . GLY A 1 178 ? 6.566 -6.614 -5.189 1.00 93.25 178 GLY A N 1
ATOM 1402 C CA . GLY A 1 178 ? 7.281 -6.939 -6.429 1.00 93.25 178 GLY A CA 1
ATOM 1403 C C . GLY A 1 178 ? 8.779 -6.608 -6.406 1.00 93.25 178 GLY A C 1
ATOM 1404 O O . GLY A 1 178 ? 9.412 -6.505 -7.456 1.00 93.25 178 GLY A O 1
ATOM 1405 N N . ALA A 1 179 ? 9.387 -6.413 -5.231 1.00 94.94 179 ALA A N 1
ATOM 1406 C CA . ALA A 1 179 ? 10.816 -6.098 -5.115 1.00 94.94 179 ALA A CA 1
ATOM 1407 C C . ALA A 1 179 ? 11.745 -7.197 -5.684 1.00 94.94 179 ALA A C 1
ATOM 1409 O O . ALA A 1 179 ? 12.895 -6.930 -6.044 1.00 94.94 179 ALA A O 1
ATOM 1410 N N . GLU A 1 180 ? 11.259 -8.429 -5.841 1.00 92.81 180 GLU A N 1
ATOM 1411 C CA . GLU A 1 180 ? 11.958 -9.537 -6.499 1.00 92.81 180 GLU A CA 1
ATOM 1412 C C . GLU A 1 180 ? 12.352 -9.190 -7.943 1.00 92.81 180 GLU A C 1
ATOM 1414 O O . GLU A 1 180 ? 13.419 -9.598 -8.423 1.00 92.81 180 GLU A O 1
ATOM 1419 N N . TYR A 1 181 ? 11.538 -8.375 -8.621 1.00 90.88 181 TYR A N 1
ATOM 1420 C CA . TYR A 1 181 ? 11.813 -7.865 -9.962 1.00 90.88 181 TYR A CA 1
ATOM 1421 C C . TYR A 1 181 ? 13.140 -7.093 -10.030 1.00 90.88 181 TYR A C 1
ATOM 1423 O O . TYR A 1 181 ? 13.863 -7.172 -11.030 1.00 90.88 181 TYR A O 1
ATOM 1431 N N . TRP A 1 182 ? 13.517 -6.395 -8.955 1.00 92.19 182 TRP A N 1
ATOM 1432 C CA . TRP A 1 182 ? 14.761 -5.625 -8.878 1.00 92.19 182 TRP A CA 1
ATOM 1433 C C . TRP A 1 182 ? 15.985 -6.536 -8.950 1.00 92.19 182 TRP A C 1
ATOM 1435 O O . TRP A 1 182 ? 16.948 -6.245 -9.661 1.00 92.19 182 TRP A O 1
ATOM 1445 N N . ILE A 1 183 ? 15.926 -7.678 -8.258 1.00 92.75 183 ILE A N 1
ATOM 1446 C CA . ILE A 1 183 ? 16.993 -8.684 -8.249 1.00 92.75 183 ILE A CA 1
ATOM 1447 C C . ILE A 1 183 ? 17.118 -9.338 -9.626 1.00 92.75 183 ILE A C 1
ATOM 1449 O O . ILE A 1 183 ? 18.232 -9.539 -10.116 1.00 92.75 183 ILE A O 1
ATOM 1453 N N . LEU A 1 184 ? 15.991 -9.638 -10.278 1.00 90.44 184 LEU A N 1
ATOM 1454 C CA . LEU A 1 184 ? 15.990 -10.190 -11.632 1.00 90.44 184 LEU A CA 1
ATOM 1455 C C . LEU A 1 184 ? 16.600 -9.211 -12.651 1.00 90.44 184 LEU A C 1
ATOM 1457 O O . LEU A 1 184 ? 17.404 -9.625 -13.492 1.00 90.44 184 LEU A O 1
ATOM 1461 N N . ARG A 1 185 ? 16.279 -7.912 -12.554 1.00 88.06 185 ARG A N 1
ATOM 1462 C CA . ARG A 1 185 ? 16.891 -6.858 -13.386 1.00 88.06 185 ARG A CA 1
ATOM 1463 C C . ARG A 1 185 ? 18.393 -6.747 -13.148 1.00 88.06 185 ARG A C 1
ATOM 1465 O O . ARG A 1 185 ? 19.152 -6.770 -14.116 1.00 88.06 185 ARG A O 1
ATOM 1472 N N . ALA A 1 186 ? 18.828 -6.749 -11.889 1.00 91.50 186 ALA A N 1
ATOM 1473 C CA . ALA A 1 186 ? 20.245 -6.662 -11.543 1.00 91.50 186 ALA A CA 1
ATOM 1474 C C . ALA A 1 186 ? 21.047 -7.846 -12.098 1.00 91.50 186 ALA A C 1
ATOM 1476 O O . ALA A 1 186 ? 22.099 -7.657 -12.708 1.00 91.50 186 ALA A O 1
ATOM 1477 N N . ARG A 1 187 ? 20.510 -9.070 -11.988 1.00 91.31 187 ARG A N 1
ATOM 1478 C CA . ARG A 1 187 ? 21.109 -10.279 -12.587 1.00 91.31 187 ARG A CA 1
ATOM 1479 C C . ARG A 1 187 ? 21.168 -10.239 -14.115 1.00 91.31 187 ARG A C 1
ATOM 1481 O O . ARG A 1 187 ? 21.970 -10.953 -14.706 1.00 91.31 187 ARG A O 1
ATOM 1488 N N . SER A 1 188 ? 20.347 -9.397 -14.735 1.00 88.06 188 SER A N 1
ATOM 1489 C CA . SER A 1 188 ? 20.297 -9.179 -16.183 1.00 88.06 188 SER A CA 1
ATOM 1490 C C . SER A 1 188 ? 21.118 -7.961 -16.633 1.00 88.06 188 SER A C 1
ATOM 1492 O O . SER A 1 188 ? 21.015 -7.553 -17.787 1.00 88.06 188 SER A O 1
ATOM 1494 N N . GLY A 1 189 ? 21.932 -7.379 -15.741 1.00 89.81 189 GLY A N 1
ATOM 1495 C CA . GLY A 1 189 ? 22.838 -6.269 -16.047 1.00 89.81 189 GLY A CA 1
ATOM 1496 C C . GLY A 1 189 ? 22.276 -4.870 -15.784 1.00 89.81 189 GLY A C 1
ATOM 1497 O O . GLY A 1 189 ? 22.878 -3.896 -16.225 1.00 89.81 189 GLY A O 1
ATOM 1498 N N . ASP A 1 190 ? 21.151 -4.749 -15.076 1.00 89.38 190 ASP A N 1
ATOM 1499 C CA . ASP A 1 190 ? 20.540 -3.459 -14.744 1.00 89.38 190 ASP A CA 1
ATOM 1500 C C . ASP A 1 190 ? 20.215 -3.337 -13.248 1.00 89.38 190 ASP A C 1
ATOM 1502 O O . ASP A 1 190 ? 19.211 -3.862 -12.766 1.00 89.38 190 ASP A O 1
ATOM 1506 N N . SER A 1 191 ? 21.057 -2.607 -12.516 1.00 93.00 191 SER A N 1
ATOM 1507 C CA . SER A 1 191 ? 20.916 -2.346 -11.078 1.00 93.00 191 SER A CA 1
ATOM 1508 C C . SER A 1 191 ? 19.963 -1.200 -10.734 1.00 93.00 191 SER A C 1
ATOM 1510 O O . SER A 1 191 ? 19.746 -0.947 -9.553 1.00 93.00 191 SER A O 1
ATOM 1512 N N . SER A 1 192 ? 19.364 -0.517 -11.716 1.00 92.56 192 SER A N 1
ATOM 1513 C CA . SER A 1 192 ? 18.715 0.785 -11.504 1.00 92.56 192 SER A CA 1
ATOM 1514 C C . SER A 1 192 ? 17.641 0.809 -10.409 1.00 92.56 192 SER A C 1
ATOM 1516 O O . SER A 1 192 ? 17.535 1.802 -9.692 1.00 92.56 192 SER A O 1
ATOM 1518 N N . TYR A 1 193 ? 16.871 -0.269 -10.226 1.00 93.75 193 TYR A N 1
ATOM 1519 C CA . TYR A 1 193 ? 15.900 -0.382 -9.127 1.00 93.75 193 TYR A CA 1
ATOM 1520 C C . TYR A 1 193 ? 16.559 -0.534 -7.754 1.00 93.75 193 TYR A C 1
ATOM 1522 O O . TYR A 1 193 ? 16.123 0.096 -6.794 1.00 93.75 193 TYR A O 1
ATOM 1530 N N . LEU A 1 194 ? 17.621 -1.341 -7.659 1.00 95.69 194 LEU A N 1
ATOM 1531 C CA . LEU A 1 194 ? 18.385 -1.480 -6.419 1.00 95.69 194 LEU A CA 1
ATOM 1532 C C . LEU A 1 194 ? 19.073 -0.162 -6.068 1.00 95.69 194 LEU A C 1
ATOM 1534 O O . LEU A 1 194 ? 19.037 0.244 -4.911 1.00 95.69 194 LEU A O 1
ATOM 1538 N N . ASP A 1 195 ? 19.615 0.541 -7.062 1.00 95.75 195 ASP A N 1
ATOM 1539 C CA . ASP A 1 195 ? 20.226 1.858 -6.875 1.00 95.75 195 ASP A CA 1
ATOM 1540 C C . ASP A 1 195 ? 19.185 2.892 -6.411 1.00 95.75 195 ASP A C 1
ATOM 1542 O O . ASP A 1 195 ? 19.471 3.732 -5.558 1.00 95.75 195 ASP A O 1
ATOM 1546 N N . ALA A 1 196 ? 17.953 2.827 -6.932 1.00 95.31 196 ALA A N 1
ATOM 1547 C CA . ALA A 1 196 ? 16.852 3.670 -6.472 1.00 95.31 196 ALA A CA 1
ATOM 1548 C C . ALA A 1 196 ? 16.460 3.365 -5.017 1.00 95.31 196 ALA A C 1
ATOM 1550 O O . ALA A 1 196 ? 16.317 4.289 -4.218 1.00 95.31 196 ALA A O 1
ATOM 1551 N N . PHE A 1 197 ? 16.353 2.086 -4.648 1.00 96.25 197 PHE A N 1
ATOM 1552 C CA . PHE A 1 197 ? 16.072 1.681 -3.271 1.00 96.25 197 PH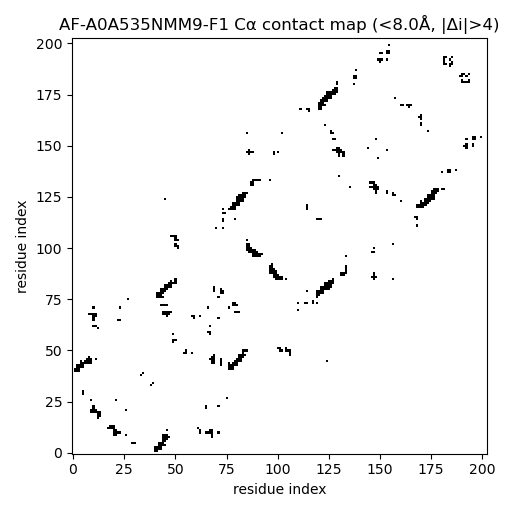E A CA 1
ATOM 1553 C C . PHE A 1 197 ? 17.205 2.071 -2.307 1.00 96.25 197 PHE A C 1
ATOM 1555 O O . PHE A 1 197 ? 16.942 2.571 -1.217 1.00 96.25 197 PHE A O 1
ATOM 1562 N N . GLN A 1 198 ? 18.471 1.942 -2.717 1.00 96.38 198 GLN A N 1
ATOM 1563 C CA . GLN A 1 198 ? 19.618 2.391 -1.919 1.00 96.38 198 GLN A CA 1
ATOM 1564 C C . GLN A 1 198 ? 19.554 3.886 -1.591 1.00 96.38 198 GLN A C 1
ATOM 1566 O O . GLN A 1 198 ? 19.896 4.274 -0.477 1.00 96.38 198 GLN A O 1
ATOM 1571 N N . ARG A 1 199 ? 19.070 4.727 -2.515 1.00 95.56 199 ARG A N 1
ATOM 1572 C CA . ARG A 1 199 ? 18.873 6.164 -2.251 1.00 95.56 199 ARG A CA 1
ATOM 1573 C C . ARG A 1 199 ? 17.835 6.420 -1.160 1.00 95.56 199 ARG A C 1
ATOM 1575 O O . ARG A 1 199 ? 18.021 7.349 -0.387 1.00 95.56 199 ARG A O 1
ATOM 1582 N N . LEU A 1 200 ? 16.788 5.596 -1.063 1.00 92.69 200 LEU A N 1
ATOM 1583 C CA . LEU A 1 200 ? 15.803 5.696 0.022 1.00 92.69 200 LEU A CA 1
ATOM 1584 C C . LEU A 1 200 ? 16.409 5.361 1.388 1.00 92.69 200 LEU A C 1
ATOM 1586 O O . LEU A 1 200 ? 16.029 5.959 2.389 1.00 92.69 200 LEU A O 1
ATOM 1590 N N . LEU A 1 201 ? 17.355 4.418 1.431 1.00 90.94 201 LEU A N 1
ATOM 1591 C CA . LEU A 1 201 ? 18.042 4.030 2.666 1.00 90.94 201 LEU A CA 1
ATOM 1592 C C . LEU A 1 201 ? 19.118 5.035 3.098 1.00 90.94 201 LEU A C 1
ATOM 1594 O O . LEU A 1 201 ? 19.456 5.084 4.279 1.00 90.94 201 LEU A O 1
ATOM 1598 N N . ALA A 1 202 ? 19.679 5.793 2.154 1.00 84.62 202 ALA A N 1
ATOM 1599 C CA . ALA A 1 202 ? 20.780 6.717 2.411 1.00 84.62 202 ALA A CA 1
ATOM 1600 C C . ALA A 1 202 ? 20.356 8.017 3.123 1.00 84.62 202 ALA A C 1
ATOM 1602 O O . ALA A 1 202 ? 21.207 8.613 3.783 1.00 84.62 202 ALA A O 1
ATOM 1603 N N . GLY A 1 203 ? 19.072 8.396 3.049 1.00 59.25 203 GLY A N 1
ATOM 1604 C CA . GLY A 1 203 ? 18.524 9.602 3.688 1.00 59.25 203 GLY A CA 1
ATOM 1605 C C . GLY A 1 203 ? 18.786 10.886 2.912 1.00 59.25 203 GLY A C 1
ATOM 1606 O O . GLY A 1 203 ? 19.968 11.224 2.693 1.00 59.25 203 GLY A O 1
#

Sequence (203 aa):
MVAWQLEHEAVDPLGFEHSWRLGRDFVESELATLRDCDPSRPVMMNGFLPTSSLVQLSQSWRTRDQGDSLAVAAQLADIVGFDYYPRNALLRLGARTVYADGSAAKPPGSLFAALREHGRRWMVAEGQAEPWETTTVPPNPPGKSMFTCGPHHVIENYNAAISWSSRETPLYAYLFWGAEYWILRARSGDSSYLDAFQRLLAG

Foldseek 3Di:
DQAAEQDAQQAFQDDPVRPDHDALVVSVVVLVVVCVVPVPGFYEYEHEQDLDPVSVVVRCVSCVPRDTRLVSRLQRGQEYEYADQQKEFDDDDPPDTDMHGSLVGDGDVVSVVSCLVSVHAYAHPEQALDAHYPDDDPPDDPPDAHDRDGLVNSVSSVVRVCVVADPSHHHPYYDYHPCVSQVSCVVVVHNSNVVSVVVVVVD

pLDDT: mean 89.18, std 10.57, range [47.84, 98.12]

Mean predicted aligned error: 5.14 Å

Solvent-accessible surface area (backbone atoms only — not comparable to full-atom values): 11333 Å² total; per-residue (Å²): 135,85,56,45,75,56,68,74,38,49,38,41,60,49,68,97,81,55,78,49,55,49,53,68,70,55,56,52,53,49,51,51,53,48,41,73,74,45,73,82,59,44,39,27,20,30,12,78,49,59,30,42,73,67,53,38,52,53,49,50,66,77,20,66,88,80,42,42,20,49,61,46,14,46,74,72,32,50,26,29,24,30,30,42,59,38,32,40,52,74,48,74,60,89,96,44,72,45,68,48,79,18,73,88,52,68,77,62,66,66,57,59,50,43,24,52,76,63,69,35,43,35,28,33,60,31,27,54,46,43,57,54,52,97,77,74,63,86,72,65,64,89,95,62,79,50,85,43,26,35,42,68,43,42,50,52,56,51,52,53,57,56,69,68,38,40,96,84,52,48,68,72,47,78,35,61,41,49,50,66,55,35,56,55,30,36,79,73,77,41,50,58,44,51,56,36,53,49,54,68,74,68,112